Protein AF-A0A371XHX1-F1 (afdb_monomer_lite)

Structure (mmCIF, N/CA/C/O backbone):
data_AF-A0A371XHX1-F1
#
_entry.id   AF-A0A371XHX1-F1
#
loop_
_atom_site.group_PDB
_atom_site.id
_atom_site.type_symbol
_atom_site.label_atom_id
_atom_site.label_alt_id
_atom_site.label_comp_id
_atom_site.label_asym_id
_atom_site.label_entity_id
_atom_site.label_seq_id
_atom_site.pdbx_PDB_ins_code
_atom_site.Cartn_x
_atom_site.Cartn_y
_atom_site.Cartn_z
_atom_site.occupancy
_atom_site.B_iso_or_equiv
_atom_site.auth_seq_id
_atom_site.auth_comp_id
_atom_site.auth_asym_id
_atom_site.auth_atom_id
_atom_site.pdbx_PDB_model_num
ATOM 1 N N . MET A 1 1 ? 14.051 -2.067 -13.430 1.00 84.81 1 MET A N 1
ATOM 2 C CA . MET A 1 1 ? 15.061 -1.186 -14.045 1.00 84.81 1 MET A CA 1
ATOM 3 C C . MET A 1 1 ? 15.571 -1.884 -15.285 1.00 84.81 1 MET A C 1
ATOM 5 O O . MET A 1 1 ? 15.831 -3.079 -15.201 1.00 84.81 1 MET A O 1
ATOM 9 N N . ARG A 1 2 ? 15.654 -1.183 -16.411 1.00 89.50 2 ARG A N 1
ATOM 10 C CA . ARG A 1 2 ? 16.234 -1.702 -17.655 1.00 89.50 2 ARG A CA 1
ATOM 11 C C . ARG A 1 2 ? 16.748 -0.548 -18.505 1.00 89.50 2 ARG A C 1
ATOM 13 O O . ARG A 1 2 ? 16.318 0.587 -18.307 1.00 89.50 2 ARG A O 1
ATOM 20 N N . GLU A 1 3 ? 17.621 -0.863 -19.444 1.00 94.06 3 GLU A N 1
ATOM 21 C CA . GLU A 1 3 ? 18.022 0.064 -20.497 1.00 94.06 3 GLU A CA 1
ATOM 22 C C . GLU A 1 3 ? 16.937 0.134 -21.577 1.00 94.06 3 GLU A C 1
ATOM 24 O O . GLU A 1 3 ? 16.286 -0.865 -21.892 1.00 94.06 3 GLU A O 1
ATOM 29 N N . GLU A 1 4 ? 16.710 1.326 -22.117 1.00 94.56 4 GLU A N 1
ATOM 30 C CA . GLU A 1 4 ? 15.685 1.603 -23.113 1.00 94.56 4 GLU A CA 1
ATOM 31 C C . GLU A 1 4 ? 16.213 2.533 -24.207 1.00 94.56 4 GLU A C 1
ATOM 33 O O . GLU A 1 4 ? 17.066 3.396 -23.999 1.00 94.56 4 GLU A O 1
ATOM 38 N N . CYS A 1 5 ? 15.663 2.370 -25.406 1.00 95.06 5 CYS A N 1
ATOM 39 C CA . CYS A 1 5 ? 15.918 3.253 -26.527 1.00 95.06 5 CYS A CA 1
ATOM 40 C C . CYS A 1 5 ? 15.418 4.679 -26.216 1.00 95.06 5 CYS A C 1
ATOM 42 O O . CYS A 1 5 ? 14.214 4.839 -25.991 1.00 95.06 5 CYS A O 1
ATOM 44 N N . PRO A 1 6 ? 16.256 5.725 -26.339 1.00 93.44 6 PRO A N 1
ATOM 45 C CA . PRO A 1 6 ? 15.826 7.111 -26.120 1.00 93.44 6 PRO A CA 1
ATOM 46 C C . PRO A 1 6 ? 14.692 7.554 -27.064 1.00 93.44 6 PRO A C 1
ATOM 48 O O . PRO A 1 6 ? 13.874 8.407 -26.732 1.00 93.44 6 PRO A O 1
ATOM 51 N N . LYS A 1 7 ? 14.602 6.949 -28.259 1.00 94.81 7 LYS A N 1
ATOM 52 C CA . LYS A 1 7 ? 13.624 7.319 -29.293 1.00 94.81 7 LYS A CA 1
ATOM 53 C C . LYS A 1 7 ? 12.243 6.689 -29.096 1.00 94.81 7 LYS A C 1
ATOM 55 O O . LYS A 1 7 ? 11.238 7.339 -29.364 1.00 94.81 7 LYS A O 1
ATOM 60 N N . CYS A 1 8 ? 12.175 5.416 -28.705 1.00 94.06 8 CYS A N 1
ATOM 61 C CA . CYS A 1 8 ? 10.908 4.668 -28.641 1.00 94.06 8 CYS A CA 1
ATOM 62 C C . CYS A 1 8 ? 10.636 3.997 -27.289 1.00 94.06 8 CYS A C 1
ATOM 64 O O . CYS A 1 8 ? 9.601 3.348 -27.133 1.00 94.06 8 CYS A O 1
ATOM 66 N N . ARG A 1 9 ? 11.551 4.132 -26.319 1.00 91.50 9 ARG A N 1
ATOM 67 C CA . ARG A 1 9 ? 11.466 3.526 -24.980 1.00 91.50 9 ARG A CA 1
ATOM 68 C C . ARG A 1 9 ? 11.307 1.998 -25.008 1.00 91.50 9 ARG A C 1
ATOM 70 O O . ARG A 1 9 ? 10.690 1.403 -24.126 1.00 91.50 9 ARG A O 1
ATOM 77 N N . SER A 1 10 ? 11.776 1.349 -26.074 1.00 93.62 10 SER A N 1
ATOM 78 C CA . SER A 1 10 ? 11.848 -0.111 -26.153 1.00 93.62 10 SER A CA 1
ATOM 79 C C . SER A 1 10 ? 13.124 -0.596 -25.482 1.00 93.62 10 SER A C 1
ATOM 81 O O . SER A 1 10 ? 14.179 0.003 -25.677 1.00 93.62 10 SER A O 1
ATOM 83 N N . ALA A 1 11 ? 13.031 -1.690 -24.732 1.00 93.12 11 ALA A N 1
ATOM 84 C CA . ALA A 1 11 ? 14.186 -2.361 -24.137 1.00 93.12 11 ALA A CA 1
ATOM 85 C C . ALA A 1 11 ? 14.836 -3.388 -25.079 1.00 93.12 11 ALA A C 1
ATOM 87 O O . ALA A 1 11 ? 15.798 -4.050 -24.702 1.00 93.12 11 ALA A O 1
ATOM 88 N N . ASP A 1 12 ? 14.299 -3.542 -26.293 1.00 95.69 12 ASP A N 1
ATOM 89 C CA . ASP A 1 12 ? 14.835 -4.440 -27.313 1.00 95.69 12 ASP A CA 1
ATOM 90 C C . ASP A 1 12 ? 16.039 -3.783 -28.007 1.00 95.69 12 ASP A C 1
ATOM 92 O O . ASP A 1 12 ? 15.939 -3.189 -29.089 1.00 95.69 12 ASP A O 1
ATOM 96 N N . LEU A 1 13 ? 17.161 -3.790 -27.287 1.00 95.56 13 LEU A N 1
ATOM 97 C CA . LEU A 1 13 ? 18.448 -3.234 -27.685 1.00 95.56 13 LEU A CA 1
ATOM 98 C C . LEU A 1 13 ? 19.436 -4.370 -27.954 1.00 95.56 13 LEU A C 1
ATOM 100 O O . LEU A 1 13 ? 19.520 -5.336 -27.195 1.00 95.56 13 LEU A O 1
ATOM 104 N N . ARG A 1 14 ? 20.204 -4.237 -29.035 1.00 95.88 14 ARG A N 1
ATOM 105 C CA . ARG A 1 14 ? 21.294 -5.148 -29.379 1.00 95.88 14 ARG A CA 1
ATOM 106 C C . ARG A 1 14 ? 22.581 -4.368 -29.568 1.00 95.88 14 ARG A C 1
ATOM 108 O O . ARG A 1 14 ? 22.626 -3.453 -30.390 1.00 95.88 14 ARG A O 1
ATOM 115 N N . GLU A 1 15 ? 23.638 -4.797 -28.895 1.00 95.50 15 GLU A N 1
ATOM 116 C CA . GLU A 1 15 ? 24.969 -4.243 -29.104 1.00 95.50 15 GLU A CA 1
ATOM 117 C C . GLU A 1 15 ? 25.497 -4.638 -30.490 1.00 95.50 15 GLU A C 1
ATOM 119 O O . GLU A 1 15 ? 25.493 -5.813 -30.869 1.00 95.50 15 GLU A O 1
ATOM 124 N N . VAL A 1 16 ? 25.938 -3.649 -31.264 1.00 94.94 16 VAL A N 1
ATOM 125 C CA . VAL A 1 16 ? 26.483 -3.830 -32.613 1.00 94.94 16 VAL A CA 1
ATOM 126 C C . VAL A 1 16 ? 27.754 -3.005 -32.783 1.00 94.94 16 VAL A C 1
ATOM 128 O O . VAL A 1 16 ? 27.855 -1.875 -32.304 1.00 94.94 16 VAL A O 1
ATOM 131 N N . SER A 1 17 ? 28.747 -3.557 -33.483 1.00 94.94 17 SER A N 1
ATOM 1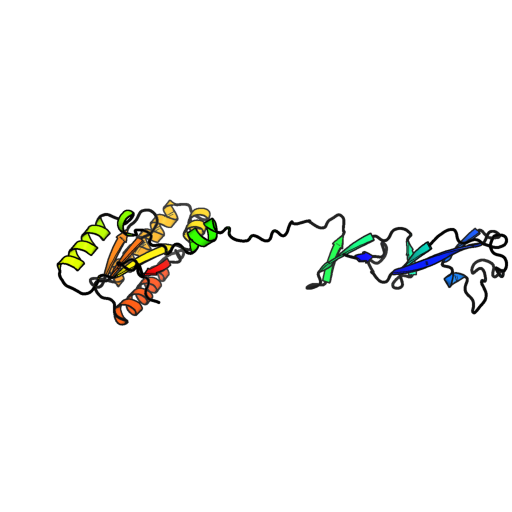32 C CA . SER A 1 17 ? 29.947 -2.804 -33.855 1.00 94.94 17 SER A CA 1
ATOM 133 C C . SER A 1 17 ? 29.614 -1.748 -34.904 1.00 94.94 17 SER A C 1
ATOM 135 O O . SER A 1 17 ? 28.889 -2.025 -35.861 1.00 94.94 17 SER A O 1
ATOM 137 N N . LEU A 1 18 ? 30.186 -0.556 -34.763 1.00 94.81 18 LEU A N 1
ATOM 138 C CA . LEU A 1 18 ? 30.207 0.433 -35.834 1.00 94.81 18 LEU A CA 1
ATOM 139 C C . LEU A 1 18 ? 31.321 0.096 -36.816 1.00 94.81 18 LEU A C 1
ATOM 141 O O . LEU A 1 18 ? 32.411 -0.306 -36.414 1.00 94.81 18 LEU A O 1
ATOM 145 N N . VAL A 1 19 ? 31.055 0.296 -38.100 1.00 96.12 19 VAL A N 1
ATOM 146 C CA . VAL A 1 19 ? 32.058 0.237 -39.160 1.00 96.12 19 VAL A CA 1
ATOM 147 C C . VAL A 1 19 ? 32.188 1.625 -39.752 1.00 96.12 19 VAL A C 1
ATOM 149 O O . VAL A 1 19 ? 31.201 2.223 -40.185 1.00 96.12 19 VAL A O 1
ATOM 152 N N . HIS A 1 20 ? 33.418 2.124 -39.785 1.00 97.00 20 HIS A N 1
ATOM 153 C CA . HIS A 1 20 ? 33.745 3.373 -40.443 1.00 97.00 20 HIS A CA 1
ATOM 154 C C . HIS A 1 20 ? 34.574 3.109 -41.698 1.00 97.00 20 HIS A C 1
ATOM 156 O O . HIS A 1 20 ? 35.677 2.574 -41.651 1.00 97.00 20 HIS A O 1
ATOM 162 N N . HIS A 1 21 ? 34.013 3.464 -42.851 1.00 97.56 21 HIS A N 1
ATOM 163 C CA . HIS A 1 21 ? 34.659 3.320 -44.150 1.00 97.56 21 HIS A CA 1
ATOM 164 C C . HIS A 1 21 ? 35.391 4.609 -44.525 1.00 97.56 21 HIS A C 1
ATOM 166 O O . HIS A 1 21 ? 34.754 5.618 -44.849 1.00 97.56 21 HIS A O 1
ATOM 172 N N . TYR A 1 22 ? 36.723 4.552 -44.571 1.00 96.94 22 TYR A N 1
ATOM 173 C CA . TYR A 1 22 ? 37.573 5.733 -44.737 1.00 96.94 22 TYR A CA 1
ATOM 174 C C . TYR A 1 22 ? 37.317 6.496 -46.036 1.00 96.94 22 TYR A C 1
ATOM 176 O O . TYR A 1 22 ? 37.311 7.724 -46.049 1.00 96.94 22 TYR A O 1
ATOM 184 N N . ARG A 1 23 ? 37.067 5.788 -47.146 1.00 95.12 23 ARG A N 1
ATOM 185 C CA . ARG A 1 23 ? 36.984 6.415 -48.476 1.00 95.12 23 ARG A CA 1
ATOM 186 C C . ARG A 1 23 ? 35.777 7.337 -48.646 1.00 95.12 23 ARG A C 1
ATOM 188 O O . ARG A 1 23 ? 35.864 8.306 -49.391 1.00 95.12 23 ARG A O 1
ATOM 195 N N . CYS A 1 24 ? 34.639 7.020 -48.029 1.00 96.56 24 CYS A N 1
ATOM 196 C CA . CYS A 1 24 ? 33.413 7.816 -48.176 1.00 96.56 24 CYS A CA 1
ATOM 197 C C . CYS A 1 24 ? 32.845 8.328 -46.849 1.00 96.56 24 CYS A C 1
ATOM 199 O O . CYS A 1 24 ? 31.717 8.837 -46.842 1.00 96.56 24 CYS A O 1
ATOM 201 N N . ALA A 1 25 ? 33.590 8.151 -45.753 1.00 95.62 25 ALA A N 1
ATOM 202 C CA . ALA A 1 25 ? 33.200 8.508 -44.393 1.00 95.62 25 ALA A CA 1
ATOM 203 C C . ALA A 1 25 ? 31.808 7.971 -44.006 1.00 95.62 25 ALA A C 1
ATOM 205 O O . ALA A 1 25 ? 31.003 8.678 -43.406 1.00 95.62 25 ALA A O 1
ATOM 206 N N . ALA A 1 26 ? 31.472 6.746 -44.432 1.00 96.12 26 ALA A N 1
ATOM 207 C CA . ALA A 1 26 ? 30.262 6.088 -43.938 1.00 96.12 26 ALA A CA 1
ATOM 208 C C . ALA A 1 26 ? 30.559 5.537 -42.543 1.00 96.12 26 ALA A C 1
ATOM 210 O O . ALA A 1 26 ? 31.559 4.840 -42.395 1.00 96.12 26 ALA A O 1
ATOM 211 N N . LEU A 1 27 ? 29.712 5.846 -41.563 1.00 94.62 27 LEU A N 1
ATOM 212 C CA . LEU A 1 27 ? 29.798 5.364 -40.186 1.00 94.62 27 LEU A CA 1
ATOM 213 C C . LEU A 1 27 ? 28.424 4.818 -39.803 1.00 94.62 27 LEU A C 1
ATOM 215 O O . LEU A 1 27 ? 27.517 5.586 -39.510 1.00 94.62 27 LEU A O 1
ATOM 219 N N . GLU A 1 28 ? 28.267 3.502 -39.860 1.00 93.69 28 GLU A N 1
ATOM 220 C CA . GLU A 1 28 ? 26.988 2.817 -39.632 1.00 93.69 28 GLU A CA 1
ATOM 221 C C . GLU A 1 28 ? 27.236 1.496 -38.880 1.00 93.69 28 GLU A C 1
ATOM 223 O O . GLU A 1 28 ? 28.382 1.030 -38.826 1.00 93.69 28 GLU A O 1
ATOM 228 N N . PRO A 1 29 ? 26.201 0.856 -38.307 1.00 93.75 29 PRO A N 1
ATOM 229 C CA . PRO A 1 29 ? 26.312 -0.502 -37.780 1.00 93.75 29 PRO A CA 1
ATOM 230 C C . PRO A 1 29 ? 26.865 -1.484 -38.816 1.00 93.75 29 PRO A C 1
ATOM 232 O O . PRO A 1 29 ? 26.508 -1.419 -39.991 1.00 93.75 29 PRO A O 1
ATOM 235 N N . GLU A 1 30 ? 27.689 -2.437 -38.381 1.00 93.62 30 GLU A N 1
ATOM 236 C CA . GLU A 1 30 ? 28.285 -3.466 -39.244 1.00 93.62 30 GLU A CA 1
ATOM 237 C C . GLU A 1 30 ? 27.241 -4.229 -40.069 1.00 93.62 30 GLU A C 1
ATOM 239 O O . GLU A 1 30 ? 27.500 -4.570 -41.223 1.00 93.62 30 GLU A O 1
ATOM 244 N N . ASP A 1 31 ? 26.050 -4.449 -39.512 1.00 91.69 31 ASP A N 1
ATOM 245 C CA . ASP A 1 31 ? 24.938 -5.111 -40.199 1.00 91.69 31 ASP A CA 1
ATOM 246 C C . ASP A 1 31 ? 24.554 -4.399 -41.503 1.00 91.69 31 ASP A C 1
ATOM 248 O O . ASP A 1 31 ? 24.266 -5.057 -42.499 1.00 91.69 31 ASP A O 1
ATOM 252 N N . SER A 1 32 ? 24.639 -3.065 -41.540 1.00 92.94 32 SER A N 1
ATOM 253 C CA . SER A 1 32 ? 24.382 -2.261 -42.741 1.00 92.94 32 SER A CA 1
ATOM 254 C C . SER A 1 32 ? 25.440 -2.464 -43.830 1.00 92.94 32 SER A C 1
ATOM 256 O O . SER A 1 32 ? 25.187 -2.175 -44.999 1.00 92.94 32 SER A O 1
ATOM 258 N N . PHE A 1 33 ? 26.628 -2.951 -43.465 1.00 94.44 33 PHE A N 1
ATOM 259 C CA . PHE A 1 33 ? 27.696 -3.294 -44.402 1.00 94.44 33 PHE A CA 1
ATOM 260 C C . PHE A 1 33 ? 27.676 -4.773 -44.800 1.00 94.44 33 PHE A C 1
ATOM 262 O O . PHE A 1 33 ? 28.296 -5.154 -45.792 1.00 94.44 33 PHE A O 1
ATOM 269 N N . ARG A 1 34 ? 27.023 -5.641 -44.025 1.00 93.75 34 ARG A N 1
ATOM 270 C CA . ARG A 1 34 ? 27.148 -7.091 -44.177 1.00 93.75 34 ARG A CA 1
ATOM 271 C C . ARG A 1 34 ? 26.265 -7.600 -45.319 1.00 93.75 34 ARG A C 1
ATOM 273 O O . ARG A 1 34 ? 25.042 -7.578 -45.248 1.00 93.75 34 ARG A O 1
ATOM 280 N N . GLN A 1 35 ? 26.900 -8.121 -46.366 1.00 93.25 35 GLN A N 1
ATOM 281 C CA . GLN A 1 35 ? 26.249 -8.799 -47.490 1.00 93.25 35 GLN A CA 1
ATOM 282 C C . GLN A 1 35 ? 26.808 -10.222 -47.602 1.00 93.25 35 GLN A C 1
ATOM 284 O O . GLN A 1 35 ? 27.877 -10.459 -48.171 1.00 93.25 35 GLN A O 1
ATOM 289 N N . GLY A 1 36 ? 26.102 -11.184 -47.001 1.00 89.31 36 GLY A N 1
ATOM 290 C CA . GLY A 1 36 ? 26.587 -12.559 -46.863 1.00 89.31 36 GLY A CA 1
ATOM 291 C C . GLY A 1 36 ? 27.872 -12.621 -46.029 1.00 89.31 36 GLY A C 1
ATOM 292 O O . GLY A 1 36 ? 27.893 -12.190 -44.876 1.00 89.31 36 GLY A O 1
ATOM 293 N N . GLY A 1 37 ? 28.946 -13.156 -46.614 1.00 87.88 37 GLY A N 1
ATOM 294 C CA . GLY A 1 37 ? 30.273 -13.223 -45.985 1.00 87.88 37 GLY A CA 1
ATOM 295 C C . GLY A 1 37 ? 31.162 -11.995 -46.215 1.00 87.88 37 GLY A C 1
ATOM 296 O O . GLY A 1 37 ? 32.290 -11.978 -45.729 1.00 87.88 37 GLY A O 1
ATOM 297 N N . ALA A 1 38 ? 30.698 -10.991 -46.967 1.00 92.75 38 ALA A N 1
ATOM 298 C CA . ALA A 1 38 ? 31.478 -9.808 -47.319 1.00 92.75 38 ALA A CA 1
ATOM 299 C C . ALA A 1 38 ? 30.962 -8.546 -46.615 1.00 92.75 38 ALA A C 1
ATOM 301 O O . ALA A 1 38 ? 29.776 -8.428 -46.306 1.00 92.75 38 ALA A O 1
ATOM 302 N N . LEU A 1 39 ? 31.858 -7.577 -46.419 1.00 95.19 39 LEU A N 1
ATOM 303 C CA . LEU A 1 39 ? 31.503 -6.214 -46.036 1.00 95.19 39 LEU A CA 1
ATOM 304 C C . LEU A 1 39 ? 31.498 -5.329 -47.289 1.00 95.19 39 LEU A C 1
ATOM 306 O O . LEU A 1 39 ? 32.481 -5.274 -48.031 1.00 95.19 39 LEU A O 1
ATOM 310 N N . VAL A 1 40 ? 30.384 -4.648 -47.536 1.00 96.94 40 VAL A N 1
ATOM 311 C CA . VAL A 1 40 ? 30.142 -3.770 -48.682 1.00 96.94 40 VAL A CA 1
ATOM 312 C C . VAL A 1 40 ? 29.546 -2.467 -48.169 1.00 96.94 40 VAL A C 1
ATOM 314 O O . VAL A 1 40 ? 28.547 -2.471 -47.461 1.00 96.94 40 VAL A O 1
ATOM 317 N N . CYS A 1 41 ? 30.152 -1.335 -48.517 1.00 96.50 41 CYS A N 1
ATOM 318 C CA . CYS A 1 41 ? 29.678 -0.029 -48.075 1.00 96.50 41 CYS A CA 1
ATOM 319 C C . CYS A 1 41 ? 28.256 0.246 -48.595 1.00 96.50 41 CYS A C 1
ATOM 321 O O . CYS A 1 41 ? 28.084 0.304 -49.814 1.00 96.50 41 CYS A O 1
ATOM 323 N N . PRO A 1 42 ? 27.258 0.528 -47.737 1.00 94.94 42 PRO A N 1
ATOM 324 C CA . PRO A 1 42 ? 25.907 0.852 -48.201 1.00 94.94 42 PRO A CA 1
ATOM 325 C C . PRO A 1 42 ? 25.849 2.190 -48.959 1.00 94.94 42 PRO A C 1
ATOM 327 O O . PRO A 1 42 ? 24.959 2.399 -49.775 1.00 94.94 42 PRO A O 1
ATOM 330 N N . LYS A 1 43 ? 26.819 3.090 -48.731 1.00 95.38 43 LYS A N 1
ATOM 331 C CA . LYS A 1 43 ? 26.871 4.431 -49.340 1.00 95.38 43 LYS A CA 1
ATOM 332 C C . LYS A 1 43 ? 27.498 4.461 -50.738 1.00 95.38 43 LYS A C 1
ATOM 334 O O . LYS A 1 43 ? 27.121 5.296 -51.550 1.00 95.38 43 LYS A O 1
ATOM 339 N N . CYS A 1 44 ? 28.488 3.613 -51.015 1.00 96.44 44 CYS A N 1
ATOM 340 C CA . CYS A 1 44 ? 29.224 3.642 -52.290 1.00 96.44 44 CYS A CA 1
ATOM 341 C C . CYS A 1 44 ? 29.433 2.269 -52.937 1.00 96.44 44 CYS A C 1
ATOM 343 O O . CYS A 1 44 ? 30.156 2.167 -53.926 1.00 96.44 44 CYS A O 1
ATOM 345 N N . SER A 1 45 ? 28.858 1.216 -52.353 1.00 95.62 45 SER A N 1
ATOM 346 C CA . SER A 1 45 ? 28.920 -0.171 -52.833 1.00 95.62 45 SER A CA 1
ATOM 347 C C . SER A 1 45 ? 30.336 -0.754 -52.956 1.00 95.62 45 SER A C 1
ATOM 349 O O . SER A 1 45 ? 30.531 -1.802 -53.565 1.00 95.62 45 SER A O 1
ATOM 351 N N . HIS A 1 46 ? 31.343 -0.103 -52.367 1.00 95.06 46 HIS A N 1
ATOM 352 C CA . HIS A 1 46 ? 32.717 -0.597 -52.365 1.00 95.06 46 HIS A CA 1
ATOM 353 C C . HIS A 1 46 ? 32.869 -1.778 -51.402 1.00 95.06 46 HIS A C 1
ATOM 355 O O . HIS A 1 46 ? 32.343 -1.738 -50.293 1.00 95.06 46 HIS A O 1
ATOM 361 N N . HIS A 1 47 ? 33.634 -2.799 -51.790 1.00 96.06 47 HIS A N 1
ATOM 362 C CA . HIS A 1 47 ? 33.963 -3.918 -50.905 1.00 96.06 47 HIS A CA 1
ATOM 363 C C . HIS A 1 47 ? 35.042 -3.516 -49.894 1.00 96.06 47 HIS A C 1
ATOM 365 O O . HIS A 1 47 ? 36.099 -3.012 -50.273 1.00 96.06 47 HIS A O 1
ATOM 371 N N . LEU A 1 48 ? 34.796 -3.779 -48.616 1.00 95.19 48 LEU A N 1
ATOM 372 C CA . LEU A 1 48 ? 35.725 -3.556 -47.515 1.00 95.19 48 LEU A CA 1
ATOM 373 C C . LEU A 1 48 ? 36.458 -4.875 -47.254 1.00 95.19 48 LEU A C 1
ATOM 375 O O . LEU A 1 48 ? 35.852 -5.829 -46.767 1.00 95.19 48 LEU A O 1
ATOM 379 N N . ARG A 1 49 ? 37.743 -4.961 -47.619 1.00 94.62 49 ARG A N 1
ATOM 380 C CA . ARG A 1 49 ? 38.524 -6.208 -47.488 1.00 94.62 49 ARG A CA 1
ATOM 381 C C . ARG A 1 49 ? 39.636 -6.102 -46.455 1.00 94.62 49 ARG A C 1
ATOM 383 O O . ARG A 1 49 ? 39.975 -7.101 -45.832 1.00 94.62 49 ARG A O 1
ATOM 390 N N . ASN A 1 50 ? 40.194 -4.909 -46.274 1.00 94.88 50 ASN A N 1
ATOM 391 C CA . ASN A 1 50 ? 41.382 -4.695 -45.460 1.00 94.88 50 ASN A CA 1
ATOM 392 C C . ASN A 1 50 ? 41.045 -3.832 -44.238 1.00 94.88 50 ASN A C 1
ATOM 394 O O . ASN A 1 50 ? 40.900 -2.613 -44.352 1.00 94.88 50 ASN A O 1
ATOM 398 N N . TYR A 1 51 ? 40.950 -4.456 -43.064 1.00 94.44 51 TYR A N 1
ATOM 399 C CA . TYR A 1 51 ? 40.846 -3.734 -41.793 1.00 94.44 51 TYR A CA 1
ATOM 400 C C . TYR A 1 51 ? 42.078 -2.835 -41.582 1.00 94.44 51 TYR A C 1
ATOM 402 O O . TYR A 1 51 ? 43.202 -3.246 -41.865 1.00 94.44 51 TYR A O 1
ATOM 410 N N . GLY A 1 52 ? 41.872 -1.598 -41.127 1.00 94.38 52 GLY A N 1
ATOM 411 C CA . GLY A 1 52 ? 42.914 -0.584 -40.927 1.00 94.38 52 GLY A CA 1
ATOM 412 C C . GLY A 1 52 ? 43.356 0.160 -42.195 1.00 94.38 52 GLY A C 1
ATOM 413 O O . GLY A 1 52 ? 44.080 1.146 -42.090 1.00 94.38 52 GLY A O 1
ATOM 414 N N . LYS A 1 53 ? 42.911 -0.262 -43.390 1.00 94.31 53 LYS A N 1
ATOM 415 C CA . LYS A 1 53 ? 43.180 0.440 -44.662 1.00 94.31 53 LYS A CA 1
ATOM 416 C C . LYS A 1 53 ? 41.916 0.870 -45.396 1.00 94.31 53 LYS A C 1
ATOM 418 O O . LYS A 1 53 ? 41.874 1.976 -45.923 1.00 94.31 53 LYS A O 1
ATOM 423 N N . ASP A 1 54 ? 40.918 -0.005 -45.462 1.00 94.12 54 ASP A N 1
ATOM 424 C CA . ASP A 1 54 ? 39.634 0.296 -46.094 1.00 94.12 54 ASP A CA 1
ATOM 425 C C . ASP A 1 54 ? 38.641 0.813 -45.040 1.00 94.12 54 ASP A C 1
ATOM 427 O O . ASP A 1 54 ? 37.871 1.736 -45.307 1.00 94.12 54 ASP A O 1
ATOM 431 N N . TYR A 1 55 ? 38.674 0.234 -43.837 1.00 96.44 55 TYR A N 1
ATOM 432 C CA . TYR A 1 55 ? 37.758 0.548 -42.743 1.00 96.44 55 TYR A CA 1
ATOM 433 C C . TYR A 1 55 ? 38.365 0.269 -41.366 1.00 96.44 55 TYR A C 1
ATOM 435 O O . TYR A 1 55 ? 39.306 -0.519 -41.251 1.00 96.44 55 TYR A O 1
ATOM 443 N N . ASP A 1 56 ? 37.763 0.833 -40.324 1.00 96.75 56 ASP A N 1
ATOM 444 C CA . ASP A 1 56 ? 37.959 0.448 -38.925 1.00 96.75 56 ASP A CA 1
ATOM 445 C C . ASP A 1 56 ? 36.629 0.222 -38.193 1.00 96.75 56 ASP A C 1
ATOM 447 O O . ASP A 1 56 ? 35.538 0.327 -38.764 1.00 96.75 56 ASP A O 1
ATOM 451 N N . LYS A 1 57 ? 36.743 -0.174 -36.921 1.00 94.75 57 LYS A N 1
ATOM 452 C CA . LYS A 1 57 ? 35.628 -0.332 -35.989 1.00 94.75 57 LYS A CA 1
ATOM 453 C C . LYS A 1 57 ? 35.855 0.576 -34.779 1.00 94.75 57 LYS A C 1
ATOM 455 O O . LYS A 1 57 ? 36.505 0.147 -33.827 1.00 94.75 57 LYS A O 1
ATOM 460 N N . PRO A 1 58 ? 35.377 1.831 -34.818 1.00 93.00 58 PRO A N 1
ATOM 461 C CA . PRO A 1 58 ? 35.689 2.825 -33.789 1.00 93.00 58 PRO A CA 1
ATOM 462 C C . PRO A 1 58 ? 35.045 2.527 -32.428 1.0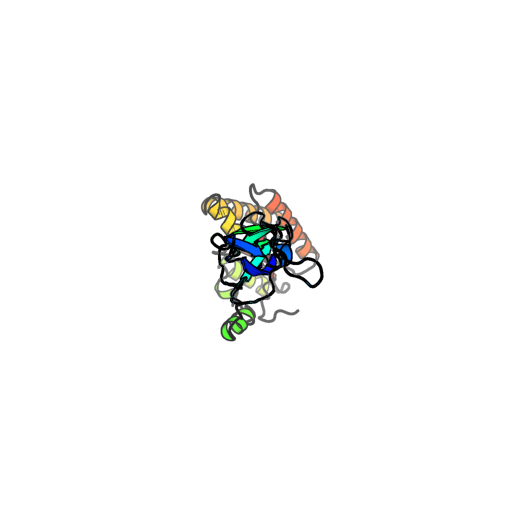0 93.00 58 PRO A C 1
ATOM 464 O O . PRO A 1 58 ? 35.459 3.093 -31.422 1.00 93.00 58 PRO A O 1
ATOM 467 N N . GLY A 1 59 ? 34.042 1.650 -32.378 1.00 93.12 59 GLY A N 1
ATOM 468 C CA . GLY A 1 59 ? 33.390 1.257 -31.137 1.00 93.12 59 GLY A CA 1
ATOM 469 C C . GLY A 1 59 ? 32.140 0.423 -31.374 1.00 93.12 59 GLY A C 1
ATOM 470 O O . GLY A 1 59 ? 31.893 -0.071 -32.479 1.00 93.12 59 GLY A O 1
ATOM 471 N N . GLN A 1 60 ? 31.349 0.281 -30.319 1.00 94.81 60 GLN A N 1
ATOM 472 C CA . GLN A 1 60 ? 30.054 -0.387 -30.332 1.00 94.81 60 GLN A CA 1
ATOM 473 C C . GLN A 1 60 ? 28.955 0.604 -29.946 1.00 94.81 60 GLN A C 1
ATOM 475 O O . GLN A 1 60 ? 29.204 1.579 -29.239 1.00 94.81 60 GLN A O 1
ATOM 480 N N . VAL A 1 61 ? 27.746 0.355 -30.436 1.00 94.81 61 VAL A N 1
ATOM 481 C CA . VAL A 1 61 ? 26.529 1.103 -30.099 1.00 94.81 61 VAL A CA 1
ATOM 482 C C . VAL A 1 61 ? 25.385 0.134 -29.845 1.00 94.81 61 VAL A C 1
ATOM 484 O O . VAL A 1 61 ? 25.426 -1.018 -30.274 1.00 94.81 61 VAL A O 1
ATOM 487 N N . GLN A 1 62 ? 24.333 0.615 -29.195 1.00 96.12 62 GLN A N 1
ATOM 488 C CA . GLN A 1 62 ? 23.085 -0.115 -29.026 1.00 96.12 62 GLN A CA 1
ATOM 489 C C . GLN A 1 62 ? 22.140 0.194 -30.192 1.00 96.12 62 GLN A C 1
ATOM 491 O O . GLN A 1 62 ? 21.760 1.344 -30.418 1.00 96.12 62 GLN A O 1
ATOM 496 N N . LEU A 1 63 ? 21.753 -0.839 -30.939 1.00 95.38 63 LEU A N 1
ATOM 497 C CA . LEU A 1 63 ? 20.754 -0.783 -32.003 1.00 95.38 63 LEU A CA 1
ATOM 498 C C . LEU A 1 63 ? 19.399 -1.229 -31.458 1.00 95.38 63 LEU A C 1
ATOM 500 O O . LEU A 1 63 ? 19.240 -2.376 -31.035 1.00 95.38 63 LEU A O 1
ATOM 504 N N . CYS A 1 64 ? 18.402 -0.349 -31.524 1.00 96.44 64 CYS A N 1
ATOM 505 C CA . CYS A 1 64 ? 17.038 -0.715 -31.165 1.00 96.44 64 CYS A CA 1
ATOM 506 C C . CYS A 1 64 ? 16.397 -1.568 -32.261 1.00 96.44 64 CYS A C 1
ATOM 508 O O . CYS A 1 64 ? 16.201 -1.097 -33.378 1.00 96.44 64 CYS A O 1
ATOM 510 N N . GLN A 1 65 ? 15.986 -2.788 -31.930 1.00 95.69 65 GLN A N 1
ATOM 511 C CA . GLN A 1 65 ? 15.317 -3.693 -32.871 1.00 95.69 65 GLN A CA 1
ATOM 512 C C . GLN A 1 65 ? 13.858 -3.289 -33.152 1.00 95.69 65 GLN A C 1
ATOM 514 O O . GLN A 1 65 ? 13.256 -3.759 -34.111 1.00 95.69 65 GLN A O 1
ATOM 519 N N . THR A 1 66 ? 13.282 -2.384 -32.351 1.00 96.56 66 THR A N 1
ATOM 520 C CA . THR A 1 66 ? 11.905 -1.897 -32.543 1.00 96.56 66 THR A CA 1
ATOM 521 C C . THR A 1 66 ? 11.811 -0.712 -33.506 1.00 96.56 66 THR A C 1
ATOM 523 O O . THR A 1 66 ? 10.855 -0.622 -34.270 1.00 96.56 66 THR A O 1
ATOM 526 N N . CYS A 1 67 ? 12.757 0.232 -33.461 1.00 95.44 67 CYS A N 1
ATOM 527 C CA . CYS A 1 67 ? 12.695 1.462 -34.269 1.00 95.44 67 CYS A CA 1
ATOM 528 C C . CYS A 1 67 ? 13.951 1.731 -35.113 1.00 95.44 67 CYS A C 1
ATOM 530 O O . CYS A 1 67 ? 14.032 2.776 -35.764 1.00 95.44 67 CYS A O 1
ATOM 532 N N . SER A 1 68 ? 14.925 0.819 -35.076 1.00 93.12 68 SER A N 1
ATOM 533 C CA . SER A 1 68 ? 16.181 0.853 -35.835 1.00 93.12 68 SER A CA 1
ATOM 534 C C . SER A 1 68 ? 17.080 2.064 -35.572 1.00 93.12 68 SER A C 1
ATOM 536 O O . SER A 1 68 ? 18.009 2.309 -36.336 1.00 93.12 68 SER A O 1
ATOM 538 N N . SER A 1 69 ? 16.843 2.836 -34.506 1.00 93.62 69 SER A N 1
ATOM 539 C CA . SER A 1 69 ? 17.772 3.895 -34.099 1.00 93.62 69 SER A CA 1
ATOM 540 C C . SER A 1 69 ? 18.960 3.324 -33.336 1.00 93.62 69 SER A C 1
ATOM 542 O O . SER A 1 69 ? 18.797 2.413 -32.519 1.00 93.62 69 SER A O 1
ATOM 544 N N . THR A 1 70 ? 20.124 3.924 -33.544 1.00 93.31 70 THR A N 1
ATOM 545 C CA . THR A 1 70 ? 21.348 3.655 -32.793 1.00 93.31 70 THR A CA 1
ATOM 546 C C . THR A 1 70 ? 21.525 4.671 -31.667 1.00 93.31 70 THR A C 1
ATOM 548 O O . THR A 1 70 ? 21.171 5.841 -31.810 1.00 93.31 70 THR A O 1
ATOM 551 N N . THR A 1 71 ? 22.063 4.228 -30.533 1.00 93.75 71 THR A N 1
ATOM 552 C CA . THR A 1 71 ? 22.489 5.098 -29.429 1.00 93.75 71 THR A CA 1
ATOM 553 C C . THR A 1 71 ? 23.760 4.545 -28.790 1.00 93.75 71 THR A C 1
ATOM 555 O O . THR A 1 71 ? 23.913 3.331 -28.669 1.00 93.75 71 THR A O 1
ATOM 558 N N . SER A 1 72 ? 24.684 5.414 -28.387 1.00 92.75 72 SER A N 1
ATOM 559 C CA . SER A 1 72 ? 25.823 5.042 -27.534 1.00 92.75 72 SER A CA 1
ATOM 560 C C . SER A 1 72 ? 25.460 5.047 -26.048 1.00 92.75 72 SER A C 1
ATOM 562 O O . SER A 1 72 ? 26.143 4.413 -25.253 1.00 92.75 72 SER A O 1
ATOM 564 N N . GLU A 1 73 ? 24.379 5.739 -25.683 1.00 93.12 73 GLU A N 1
ATOM 565 C CA . GLU A 1 73 ? 23.929 5.938 -24.306 1.00 93.12 73 GLU A CA 1
ATOM 566 C C . GLU A 1 73 ? 22.434 5.590 -24.229 1.00 93.12 73 GLU A C 1
ATOM 568 O O . GLU A 1 73 ? 21.573 6.413 -24.560 1.00 93.12 73 GLU A O 1
ATOM 573 N N . PRO A 1 74 ? 22.085 4.333 -23.911 1.00 94.00 74 PRO A N 1
ATOM 574 C CA . PRO A 1 74 ? 20.712 3.966 -23.587 1.00 94.00 74 PRO A CA 1
ATOM 575 C C . PRO A 1 74 ? 20.218 4.724 -22.360 1.00 94.00 74 PRO A C 1
ATOM 577 O O . PRO A 1 74 ? 20.973 4.978 -21.422 1.00 94.00 74 PRO A O 1
ATOM 580 N N . GLU A 1 75 ? 18.926 5.029 -22.327 1.00 93.75 75 GLU A N 1
ATOM 581 C CA . GLU A 1 75 ? 18.314 5.594 -21.129 1.00 93.75 75 GLU A CA 1
ATOM 582 C C . GLU A 1 75 ? 17.963 4.490 -20.132 1.00 93.75 75 GLU A C 1
ATOM 584 O O . GLU A 1 75 ? 17.630 3.369 -20.512 1.00 93.75 75 GLU A O 1
ATOM 589 N N . VAL A 1 76 ? 17.962 4.815 -18.840 1.00 92.00 76 VAL A N 1
ATOM 590 C CA . VAL A 1 76 ? 17.451 3.908 -17.808 1.00 92.00 76 VAL A CA 1
ATOM 591 C C . VAL A 1 76 ? 15.970 4.188 -17.568 1.00 92.00 76 VAL A C 1
ATOM 593 O O . VAL A 1 76 ? 15.590 5.267 -17.108 1.00 92.00 76 VAL A O 1
ATOM 596 N N . GLY A 1 77 ? 15.139 3.178 -17.819 1.00 91.81 77 GLY A N 1
ATOM 597 C CA . GLY A 1 77 ? 13.697 3.211 -17.599 1.00 91.81 77 GLY A CA 1
ATOM 598 C C . GLY A 1 77 ? 13.223 2.243 -16.514 1.00 91.81 77 GLY A C 1
ATOM 599 O O . GLY A 1 77 ? 13.826 1.197 -16.223 1.00 91.81 77 GLY A O 1
ATOM 600 N N . PHE A 1 78 ? 12.090 2.587 -15.908 1.00 91.00 78 PHE A N 1
ATOM 601 C CA . PHE A 1 78 ? 11.344 1.724 -15.001 1.00 91.00 78 PHE A CA 1
ATOM 602 C C . PHE A 1 78 ? 9.965 1.437 -15.580 1.00 91.00 78 PHE A C 1
ATOM 604 O O . PHE A 1 78 ? 9.298 2.320 -16.114 1.00 91.00 78 PHE A O 1
ATOM 611 N N . MET A 1 79 ? 9.527 0.188 -15.437 1.00 89.00 79 MET A N 1
ATOM 612 C CA . MET A 1 79 ? 8.193 -0.249 -15.818 1.00 89.00 79 MET A CA 1
ATOM 613 C C . MET A 1 79 ? 7.567 -1.002 -14.655 1.00 89.00 79 MET A C 1
ATOM 615 O O . MET A 1 79 ? 8.189 -1.907 -14.095 1.00 89.00 79 MET A O 1
ATOM 619 N N . CYS A 1 80 ? 6.340 -0.629 -14.310 1.00 87.44 80 CYS A N 1
ATOM 620 C CA . CYS A 1 80 ? 5.532 -1.354 -13.348 1.00 87.44 80 CYS A CA 1
ATOM 621 C C . CYS A 1 80 ? 5.152 -2.717 -13.934 1.00 87.44 80 CYS A C 1
ATOM 623 O O . CYS A 1 80 ? 4.580 -2.784 -15.021 1.00 87.44 80 CYS A O 1
ATOM 625 N N . LEU A 1 81 ? 5.463 -3.798 -13.219 1.00 85.12 81 LEU A N 1
ATOM 626 C CA . LEU A 1 81 ? 5.121 -5.157 -13.653 1.00 85.12 81 LEU A CA 1
ATOM 627 C C . LEU A 1 81 ? 3.627 -5.475 -13.502 1.00 85.12 81 LEU A C 1
ATOM 629 O O . LEU A 1 81 ? 3.154 -6.418 -14.121 1.00 85.12 81 LEU A O 1
ATOM 633 N N . ASP A 1 82 ? 2.904 -4.686 -12.705 1.00 91.06 82 ASP A N 1
ATOM 634 C CA . ASP A 1 82 ? 1.472 -4.862 -12.460 1.00 91.06 82 ASP A CA 1
ATOM 635 C C . ASP A 1 82 ? 0.623 -4.136 -13.519 1.00 91.06 82 ASP A C 1
ATOM 637 O O . ASP A 1 82 ? -0.203 -4.738 -14.198 1.00 91.06 82 ASP A O 1
ATOM 641 N N . CYS A 1 83 ? 0.883 -2.842 -13.746 1.00 90.00 83 CYS A N 1
ATOM 642 C CA . CYS A 1 83 ? 0.065 -2.017 -14.646 1.00 90.00 83 CYS A CA 1
ATOM 643 C C . CYS A 1 83 ? 0.746 -1.610 -15.963 1.00 90.00 83 CYS A C 1
ATOM 645 O O . CYS A 1 83 ? 0.126 -0.951 -16.795 1.00 90.00 83 CYS A O 1
ATOM 647 N N . GLY A 1 84 ? 2.032 -1.924 -16.154 1.00 87.06 84 GLY A N 1
ATOM 648 C CA . GLY A 1 84 ? 2.797 -1.519 -17.341 1.00 87.06 84 GLY A CA 1
ATOM 649 C C . GLY A 1 84 ? 3.164 -0.029 -17.407 1.00 87.06 84 GLY A C 1
ATOM 650 O O . GLY A 1 84 ? 3.802 0.396 -18.373 1.00 87.06 84 GLY A O 1
ATOM 651 N N . GLY A 1 85 ? 2.795 0.769 -16.396 1.00 88.12 85 GLY A N 1
ATOM 652 C CA . GLY A 1 85 ? 3.146 2.188 -16.300 1.00 88.12 85 GLY A CA 1
ATOM 653 C C . GLY A 1 85 ? 4.659 2.416 -16.330 1.00 88.12 85 GLY A C 1
ATOM 654 O O . GLY A 1 85 ? 5.420 1.593 -15.817 1.00 88.12 85 GLY A O 1
ATOM 655 N N . ARG A 1 86 ? 5.098 3.519 -16.947 1.00 87.31 86 ARG A N 1
ATOM 656 C CA . ARG A 1 86 ? 6.518 3.820 -17.190 1.00 87.31 86 ARG A CA 1
ATOM 657 C C . ARG A 1 86 ? 6.967 5.077 -16.457 1.00 87.31 86 ARG A C 1
ATOM 659 O O . ARG A 1 86 ? 6.222 6.053 -16.411 1.00 87.31 86 ARG A O 1
ATOM 666 N N . THR A 1 87 ? 8.202 5.053 -15.967 1.00 88.00 87 THR A N 1
ATOM 667 C CA . THR A 1 87 ? 8.828 6.179 -15.267 1.00 88.00 87 THR A CA 1
ATOM 668 C C . THR A 1 87 ? 10.297 6.294 -15.660 1.00 88.00 87 THR A C 1
ATOM 670 O O . THR A 1 87 ? 11.010 5.289 -15.713 1.00 88.00 87 THR A O 1
ATOM 673 N N . ASP A 1 88 ? 10.752 7.523 -15.901 1.00 86.75 88 ASP A N 1
ATOM 674 C CA . ASP A 1 88 ? 12.161 7.829 -16.157 1.00 86.75 88 ASP A CA 1
ATOM 675 C C . ASP A 1 88 ? 13.023 7.533 -14.923 1.00 86.75 88 ASP A C 1
ATOM 677 O O . ASP A 1 88 ? 12.614 7.810 -13.790 1.00 86.75 88 ASP A O 1
ATOM 681 N N . GLY A 1 89 ? 14.242 7.030 -15.129 1.00 83.19 89 GLY A N 1
ATOM 682 C CA . GLY A 1 89 ? 15.159 6.724 -14.030 1.00 83.19 89 GLY A CA 1
ATOM 683 C C . GLY A 1 89 ? 15.548 7.929 -13.170 1.00 83.19 89 GLY A C 1
ATOM 684 O O . GLY A 1 89 ? 15.792 7.764 -11.979 1.00 83.19 89 GLY A O 1
ATOM 685 N N . GLU A 1 90 ? 15.533 9.140 -13.725 1.00 81.69 90 GLU A N 1
ATOM 686 C CA . GLU A 1 90 ? 15.787 10.383 -12.980 1.00 81.69 90 GLU A CA 1
ATOM 687 C C . GLU A 1 90 ? 14.601 10.817 -12.107 1.00 81.69 90 GLU A C 1
ATOM 689 O O . GLU A 1 90 ? 14.771 11.547 -11.133 1.00 81.69 90 GLU A O 1
ATOM 694 N N . ARG A 1 91 ? 13.387 10.373 -12.451 1.00 84.56 91 ARG A N 1
ATOM 695 C CA . ARG A 1 91 ? 12.132 10.806 -11.815 1.00 84.56 91 ARG A CA 1
ATOM 696 C C . ARG A 1 91 ? 11.587 9.779 -10.828 1.00 84.56 91 ARG A C 1
ATOM 698 O O . ARG A 1 91 ? 10.606 10.064 -10.144 1.00 84.56 91 ARG A O 1
ATOM 705 N N . ILE A 1 92 ? 12.185 8.587 -10.757 1.00 85.94 92 ILE A N 1
ATOM 706 C CA . ILE A 1 92 ? 11.747 7.546 -9.830 1.00 85.94 92 ILE A CA 1
ATOM 707 C C . ILE A 1 92 ? 12.060 7.958 -8.387 1.00 85.94 92 ILE A C 1
ATOM 709 O O . ILE A 1 92 ? 13.204 8.222 -8.015 1.00 85.94 92 ILE A O 1
ATOM 713 N N . THR A 1 93 ? 11.031 7.990 -7.544 1.00 84.75 93 THR A N 1
ATOM 714 C CA . THR A 1 93 ? 11.220 8.161 -6.105 1.00 84.75 93 THR A CA 1
ATOM 715 C C . THR A 1 93 ? 11.871 6.906 -5.534 1.00 84.75 93 THR A C 1
ATOM 717 O O . THR A 1 93 ? 11.372 5.796 -5.718 1.00 84.75 93 THR A O 1
ATOM 720 N N . ARG A 1 94 ? 12.990 7.082 -4.832 1.00 81.56 94 ARG A N 1
ATOM 721 C CA . ARG A 1 94 ? 13.636 6.012 -4.070 1.00 81.56 94 ARG A CA 1
ATOM 722 C C . ARG A 1 94 ? 13.059 6.011 -2.663 1.00 81.56 94 ARG A C 1
ATOM 724 O O . ARG A 1 94 ? 12.994 7.063 -2.033 1.00 81.56 94 ARG A O 1
ATOM 731 N N . LEU A 1 95 ? 12.639 4.843 -2.198 1.00 85.81 95 LEU A N 1
ATOM 732 C CA . LEU A 1 95 ? 12.163 4.644 -0.838 1.00 85.81 95 LEU A CA 1
ATOM 733 C C . LEU A 1 95 ? 12.948 3.493 -0.219 1.00 85.81 95 LEU A C 1
ATOM 735 O O . LEU A 1 95 ? 13.078 2.435 -0.837 1.00 85.81 95 LEU A O 1
ATOM 739 N N . ASP A 1 96 ? 13.438 3.700 0.995 1.00 87.06 96 ASP A N 1
ATOM 740 C CA . ASP A 1 96 ? 14.084 2.639 1.752 1.00 87.06 96 ASP A CA 1
ATOM 741 C C . ASP A 1 96 ? 13.021 1.683 2.294 1.00 87.06 96 ASP A C 1
ATOM 743 O O . ASP A 1 96 ? 12.119 2.067 3.043 1.00 87.06 96 ASP A O 1
ATOM 747 N N . ILE A 1 97 ? 13.121 0.416 1.894 1.00 85.06 97 ILE A N 1
ATOM 748 C CA . ILE A 1 97 ? 12.289 -0.652 2.441 1.00 85.06 97 ILE A CA 1
ATOM 749 C C . ILE A 1 97 ? 13.022 -1.221 3.650 1.00 85.06 97 ILE A C 1
ATOM 751 O O . ILE A 1 97 ? 13.936 -2.034 3.525 1.00 85.06 97 ILE A O 1
ATOM 755 N N . CYS A 1 98 ? 12.610 -0.782 4.833 1.00 87.38 98 CYS A N 1
ATOM 756 C CA . CYS A 1 98 ? 13.150 -1.275 6.088 1.00 87.38 98 CYS A CA 1
ATOM 757 C C . CYS A 1 98 ? 12.361 -2.498 6.564 1.00 87.38 98 CYS A C 1
ATOM 759 O O . CYS A 1 98 ? 11.145 -2.437 6.750 1.00 87.38 98 CYS A O 1
ATOM 761 N N . SER A 1 99 ? 13.058 -3.604 6.819 1.00 83.56 99 SER A N 1
ATOM 762 C CA . SER A 1 99 ? 12.510 -4.711 7.599 1.00 83.56 99 SER A CA 1
ATOM 763 C C . SER A 1 99 ? 12.818 -4.481 9.073 1.00 83.56 99 SER A C 1
ATOM 765 O O . SER A 1 99 ? 13.986 -4.387 9.456 1.00 83.56 99 SER A O 1
ATOM 767 N N . TYR A 1 100 ? 11.784 -4.424 9.902 1.00 85.81 100 TYR A N 1
ATOM 768 C CA . TYR A 1 100 ? 11.935 -4.324 11.347 1.00 85.81 100 TYR A CA 1
ATOM 769 C C . TYR A 1 100 ? 11.626 -5.672 11.982 1.00 85.81 100 TYR A C 1
ATOM 771 O O . TYR A 1 100 ? 10.607 -6.292 11.679 1.00 85.81 100 TYR A O 1
ATOM 779 N N . THR A 1 101 ? 12.483 -6.088 12.906 1.00 87.69 101 THR A N 1
ATOM 780 C CA . THR A 1 101 ? 12.211 -7.213 13.798 1.00 87.69 101 THR A CA 1
ATOM 781 C C . THR A 1 101 ? 12.084 -6.665 15.205 1.00 87.69 101 THR A C 1
ATOM 783 O O . THR A 1 101 ? 12.848 -5.790 15.616 1.00 87.69 101 THR A O 1
ATOM 786 N N . LEU A 1 102 ? 11.105 -7.167 15.951 1.00 89.50 102 LEU A N 1
ATOM 787 C CA . LEU A 1 102 ? 10.972 -6.820 17.356 1.00 89.50 102 LEU A CA 1
ATOM 788 C C . LEU A 1 102 ? 12.219 -7.283 18.115 1.00 89.50 102 LEU A C 1
ATOM 790 O O . LEU A 1 102 ? 12.649 -8.428 17.984 1.00 89.50 102 LEU A O 1
ATOM 794 N N . THR A 1 103 ? 12.779 -6.397 18.933 1.00 91.31 103 THR A N 1
ATOM 795 C CA . THR A 1 103 ? 13.824 -6.776 19.888 1.00 91.31 103 THR A CA 1
ATOM 796 C C . THR A 1 103 ? 13.254 -7.742 20.921 1.00 91.31 103 THR A C 1
ATOM 798 O O . THR A 1 103 ? 12.046 -7.752 21.151 1.00 91.31 103 THR A O 1
ATOM 801 N N . GLU A 1 104 ? 14.098 -8.507 21.616 1.00 85.19 104 GLU A N 1
ATOM 802 C CA . GLU A 1 104 ? 13.637 -9.353 22.729 1.00 85.19 104 GLU A CA 1
ATOM 803 C C . GLU A 1 104 ? 12.849 -8.552 23.771 1.00 85.19 104 GLU A C 1
ATOM 805 O O . GLU A 1 104 ? 11.835 -9.027 24.269 1.00 85.19 104 GLU A O 1
ATOM 810 N N . ALA A 1 105 ? 13.250 -7.303 24.037 1.00 83.25 105 ALA A N 1
ATOM 811 C CA . ALA A 1 105 ? 12.504 -6.389 24.897 1.00 83.25 105 ALA A CA 1
ATOM 812 C C . ALA A 1 105 ? 11.120 -6.030 24.321 1.00 83.25 105 ALA A C 1
ATOM 814 O O . ALA A 1 105 ? 10.139 -6.020 25.061 1.00 83.25 105 ALA A O 1
ATOM 815 N N . GLY A 1 106 ? 11.013 -5.776 23.011 1.00 82.38 106 GLY A N 1
ATOM 816 C CA . GLY A 1 106 ? 9.740 -5.511 22.330 1.00 82.38 106 GLY A CA 1
ATOM 817 C C . GLY A 1 106 ? 8.826 -6.738 22.276 1.00 82.38 106 GLY A C 1
ATOM 818 O O . GLY A 1 106 ? 7.635 -6.640 22.569 1.00 82.38 106 GLY A O 1
ATOM 819 N N . VAL A 1 107 ? 9.392 -7.915 21.996 1.00 81.94 107 VAL A N 1
ATOM 820 C CA . VAL A 1 107 ? 8.700 -9.206 22.079 1.00 81.94 107 VAL A CA 1
ATOM 821 C C . VAL A 1 107 ? 8.234 -9.454 23.511 1.00 81.94 107 VAL A C 1
ATOM 823 O O . VAL A 1 107 ? 7.076 -9.793 23.714 1.00 81.94 107 VAL A O 1
ATOM 826 N N . ALA A 1 108 ? 9.083 -9.235 24.516 1.00 75.75 108 ALA A N 1
ATOM 827 C CA . ALA A 1 108 ? 8.732 -9.382 25.924 1.00 75.75 108 ALA A CA 1
ATOM 828 C C . ALA A 1 108 ? 7.701 -8.347 26.389 1.00 75.75 108 ALA A C 1
ATOM 830 O O . ALA A 1 108 ? 6.919 -8.654 27.275 1.00 75.75 108 ALA A O 1
ATOM 831 N N . MET A 1 109 ? 7.651 -7.147 25.811 1.00 72.38 109 MET A N 1
ATOM 832 C CA . MET A 1 109 ? 6.611 -6.155 26.103 1.00 72.38 109 MET A CA 1
ATOM 833 C C . MET A 1 109 ? 5.246 -6.573 25.544 1.00 72.38 109 MET A C 1
ATOM 835 O O . MET A 1 109 ? 4.238 -6.390 26.217 1.00 72.38 109 MET A O 1
ATOM 839 N N . LEU A 1 110 ? 5.210 -7.156 24.344 1.00 71.12 110 LEU A N 1
ATOM 840 C CA . LEU A 1 110 ? 3.977 -7.648 23.716 1.00 71.12 110 LEU A CA 1
ATOM 841 C C . LEU A 1 110 ? 3.518 -8.996 24.300 1.00 71.12 110 LEU A C 1
ATOM 843 O O . LEU A 1 110 ? 2.323 -9.231 24.456 1.00 71.12 110 LEU A O 1
ATOM 847 N N . ASN A 1 111 ? 4.471 -9.870 24.645 1.00 63.56 111 ASN A N 1
ATOM 848 C CA . ASN A 1 111 ? 4.245 -11.182 25.265 1.00 63.56 111 ASN A CA 1
ATOM 849 C C . ASN A 1 111 ? 4.201 -11.138 26.786 1.00 63.56 111 ASN A C 1
ATOM 851 O O . ASN A 1 111 ? 3.801 -12.126 27.413 1.00 63.56 111 ASN A O 1
ATOM 855 N N . ARG A 1 112 ? 4.555 -10.006 27.406 1.00 54.78 112 ARG A N 1
ATOM 856 C CA . ARG A 1 112 ? 3.957 -9.636 28.681 1.00 54.78 112 ARG A CA 1
ATOM 857 C C . ARG A 1 112 ? 2.483 -9.656 28.364 1.00 54.78 112 ARG A C 1
ATOM 859 O O . ARG A 1 112 ? 1.953 -8.707 27.795 1.00 54.78 112 ARG A O 1
ATOM 866 N N . ARG A 1 113 ? 1.831 -10.774 28.718 1.00 46.03 113 ARG A N 1
ATOM 867 C CA . ARG A 1 113 ? 0.397 -10.796 28.952 1.00 46.03 113 ARG A CA 1
ATOM 868 C C . ARG A 1 113 ? 0.153 -9.467 29.605 1.00 46.03 113 ARG A C 1
ATOM 870 O O . ARG A 1 113 ? 0.779 -9.180 30.629 1.00 46.03 113 ARG A O 1
ATOM 877 N N . VAL A 1 114 ? -0.672 -8.658 28.971 1.00 46.56 114 VAL A N 1
ATOM 878 C CA . VAL A 1 114 ? -1.232 -7.491 29.602 1.00 46.56 114 VAL A CA 1
ATOM 879 C C . VAL A 1 114 ? -2.103 -8.049 30.738 1.00 46.56 114 VAL A C 1
ATOM 881 O O . VAL A 1 114 ? -3.318 -7.994 30.718 1.00 46.56 114 VAL A O 1
ATOM 884 N N . GLN A 1 115 ? -1.468 -8.568 31.791 1.00 44.16 115 GLN A N 1
ATOM 885 C CA . GLN A 1 115 ? -1.713 -8.111 33.132 1.00 44.16 115 GLN A CA 1
ATOM 886 C C . GLN A 1 115 ? -1.341 -6.621 33.106 1.00 44.16 115 GLN A C 1
ATOM 888 O O . GLN A 1 115 ? -0.405 -6.182 33.762 1.00 44.16 115 GLN A O 1
ATOM 893 N N . ARG A 1 116 ? -2.110 -5.810 32.354 1.00 42.97 116 ARG A N 1
ATOM 894 C CA . ARG A 1 116 ? -2.543 -4.544 32.921 1.00 42.97 116 ARG A CA 1
ATOM 895 C C . ARG A 1 116 ? -3.042 -5.009 34.275 1.00 42.97 116 ARG A C 1
ATOM 897 O O . ARG A 1 116 ? -3.934 -5.858 34.348 1.00 42.97 116 ARG A O 1
ATOM 904 N N . THR A 1 117 ? -2.412 -4.568 35.345 1.00 44.72 117 THR A N 1
ATOM 905 C CA . THR A 1 117 ? -3.095 -4.438 36.620 1.00 44.72 117 THR A CA 1
ATOM 906 C C . THR A 1 117 ? -4.276 -3.518 36.330 1.00 44.72 117 THR A C 1
ATOM 908 O O . THR A 1 117 ? -4.217 -2.312 36.529 1.00 44.72 117 THR A O 1
ATOM 911 N N . VAL A 1 118 ? -5.335 -4.067 35.724 1.00 51.56 118 VAL A N 1
ATOM 912 C CA . VAL A 1 118 ? -6.463 -3.290 35.206 1.00 51.56 118 VAL A CA 1
ATOM 913 C C . VAL A 1 118 ? -7.128 -2.549 36.367 1.00 51.56 118 VAL A C 1
ATOM 915 O O . VAL A 1 118 ? -7.621 -1.439 36.220 1.00 51.56 118 VAL A O 1
ATOM 918 N N . ALA A 1 119 ? -6.996 -3.118 37.568 1.00 54.62 119 ALA A N 1
ATOM 919 C CA . ALA A 1 119 ? -7.409 -2.527 38.822 1.00 54.62 119 ALA A CA 1
ATOM 920 C C . ALA A 1 119 ? -6.754 -1.174 39.152 1.00 54.62 119 ALA A C 1
ATOM 922 O O . ALA A 1 119 ? -7.386 -0.389 39.849 1.00 54.62 119 ALA A O 1
ATOM 923 N N . GLU A 1 120 ? -5.542 -0.846 38.693 1.00 57.47 120 GLU A N 1
ATOM 924 C CA . GLU A 1 120 ? -4.905 0.424 39.089 1.00 57.47 120 GLU A CA 1
ATOM 925 C C . GLU A 1 120 ? -5.601 1.630 38.439 1.00 57.47 120 GLU A C 1
ATOM 927 O O . GLU A 1 120 ? -5.921 2.595 39.137 1.00 57.47 120 GLU A O 1
ATOM 932 N N . HIS A 1 121 ? -5.977 1.511 37.162 1.00 69.19 121 HIS A N 1
ATOM 933 C CA . HIS A 1 121 ? -6.560 2.591 36.352 1.00 69.19 121 HIS A CA 1
ATOM 934 C C . HIS A 1 121 ? -8.094 2.560 36.272 1.00 69.19 121 HIS A C 1
ATOM 936 O O . HIS A 1 121 ? -8.696 3.362 35.559 1.00 69.19 121 HIS A O 1
ATOM 942 N N . PHE A 1 122 ? -8.754 1.647 36.993 1.00 83.19 122 PHE A N 1
ATOM 943 C CA . PHE A 1 122 ? -10.211 1.640 37.039 1.00 83.19 122 PHE A CA 1
ATOM 944 C C . PHE A 1 122 ? -10.761 2.906 37.707 1.00 83.19 122 PHE A C 1
ATOM 946 O O . PHE A 1 122 ? -10.252 3.311 38.765 1.00 83.19 122 PHE A O 1
ATOM 953 N N . PRO A 1 123 ? -11.844 3.488 37.158 1.00 87.75 123 PRO A N 1
ATOM 954 C CA . PRO A 1 123 ? -12.542 4.571 37.827 1.00 87.75 123 PRO A CA 1
ATOM 955 C C . PRO A 1 123 ? -13.069 4.085 39.181 1.00 87.75 123 PRO A C 1
ATOM 957 O O . PRO A 1 123 ? -13.435 2.916 39.347 1.00 87.75 123 PRO A O 1
ATOM 960 N N . ALA A 1 124 ? -13.135 4.992 40.159 1.00 87.88 124 ALA A N 1
ATOM 961 C CA . ALA A 1 124 ? -13.603 4.668 41.508 1.00 87.88 124 ALA A CA 1
ATOM 962 C C . ALA A 1 124 ? -14.996 4.008 41.499 1.00 87.88 124 ALA A C 1
ATOM 964 O O . ALA A 1 124 ? -15.239 3.066 42.249 1.00 87.88 124 ALA A O 1
ATOM 965 N N . SER A 1 125 ? -15.875 4.433 40.582 1.00 90.81 125 SER A N 1
ATOM 966 C CA . SER A 1 125 ? -17.217 3.864 40.414 1.00 90.81 125 SER A CA 1
ATOM 967 C C . SER A 1 125 ? -17.194 2.374 40.054 1.00 90.81 125 SER A C 1
ATOM 969 O O . SER A 1 125 ? -18.012 1.614 40.573 1.00 90.81 125 SER A O 1
ATOM 971 N N . LEU A 1 126 ? -16.252 1.945 39.208 1.00 89.19 126 LEU A N 1
ATOM 972 C CA . LEU A 1 126 ? -16.098 0.544 38.825 1.00 89.19 126 LEU A CA 1
ATOM 973 C C . LEU A 1 126 ? -15.494 -0.269 39.968 1.00 89.19 126 LEU A C 1
ATOM 975 O O . LEU A 1 126 ? -16.003 -1.345 40.268 1.00 89.19 126 LEU A O 1
ATOM 979 N N . LYS A 1 127 ? -14.457 0.258 40.636 1.00 86.88 127 LYS A N 1
ATOM 980 C CA . LYS A 1 127 ? -13.827 -0.392 41.801 1.00 86.88 127 LYS A CA 1
ATOM 981 C C . LYS A 1 127 ? -14.877 -0.732 42.863 1.00 86.88 127 LYS A C 1
ATOM 983 O O . LYS A 1 127 ? -15.027 -1.895 43.230 1.00 86.88 127 LYS A O 1
ATOM 988 N N . SER A 1 128 ? -15.691 0.249 43.252 1.00 86.19 128 SER A N 1
ATOM 989 C CA . SER A 1 128 ? -16.763 0.049 44.232 1.00 86.19 128 SER A CA 1
ATOM 990 C C . SER A 1 128 ? -17.880 -0.877 43.736 1.00 86.19 128 SER A C 1
ATOM 992 O O . SER A 1 128 ? -18.460 -1.617 44.528 1.00 86.19 128 SER A O 1
ATOM 994 N N . ALA A 1 129 ? -18.226 -0.861 42.445 1.00 87.69 129 ALA A N 1
ATOM 995 C CA . ALA A 1 129 ? -19.247 -1.759 41.901 1.00 87.69 129 ALA A CA 1
ATOM 996 C C . ALA A 1 129 ? -18.781 -3.222 41.889 1.00 87.69 129 ALA A C 1
ATOM 998 O O . ALA A 1 129 ? -19.499 -4.100 42.358 1.00 87.69 129 ALA A O 1
ATOM 999 N N . VAL A 1 130 ? -17.547 -3.466 41.454 1.00 83.38 130 VAL A N 1
ATOM 1000 C CA . VAL A 1 130 ? -16.915 -4.789 41.460 1.00 83.38 130 VAL A CA 1
ATOM 1001 C C . VAL A 1 130 ? -16.809 -5.358 42.877 1.00 83.38 130 VAL A C 1
ATOM 1003 O O . VAL A 1 130 ? -17.103 -6.534 43.093 1.00 83.38 130 VAL A O 1
ATOM 1006 N N . GLU A 1 131 ? -16.412 -4.539 43.854 1.00 81.81 131 GLU A N 1
ATOM 1007 C CA . GLU A 1 131 ? -16.346 -4.948 45.263 1.00 81.81 131 GLU A CA 1
ATOM 1008 C C . GLU A 1 131 ? -17.723 -5.327 45.821 1.00 81.81 131 GLU A C 1
ATOM 10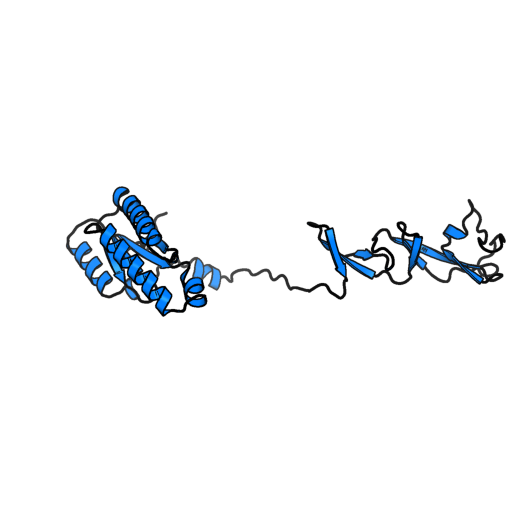10 O O . GLU A 1 131 ? -17.840 -6.333 46.523 1.00 81.81 131 GLU A O 1
ATOM 1015 N N . ARG A 1 132 ? -18.778 -4.577 45.474 1.00 83.00 132 ARG A N 1
ATOM 1016 C CA . ARG A 1 132 ? -20.158 -4.900 45.874 1.00 83.00 132 ARG A CA 1
ATOM 1017 C C . ARG A 1 132 ? -20.618 -6.244 45.314 1.00 83.00 132 ARG A C 1
ATOM 1019 O O . ARG A 1 132 ? -21.095 -7.068 46.088 1.00 83.00 132 ARG A O 1
ATOM 1026 N N . GLU A 1 133 ? -20.420 -6.489 44.020 1.00 80.31 133 GLU A N 1
ATOM 1027 C CA . GLU A 1 133 ? -20.787 -7.763 43.378 1.00 80.31 133 GLU A CA 1
ATOM 1028 C C . GLU A 1 133 ? -20.023 -8.946 43.986 1.00 80.31 133 GLU A C 1
ATOM 1030 O O . GLU A 1 133 ? -20.599 -9.989 44.296 1.00 80.31 133 GLU A O 1
ATOM 1035 N N . ARG A 1 134 ? -18.723 -8.760 44.252 1.00 76.19 134 ARG A N 1
ATOM 1036 C CA . ARG A 1 134 ? -17.889 -9.783 44.893 1.00 76.19 134 ARG A CA 1
ATOM 1037 C C . ARG A 1 134 ? -18.368 -10.118 46.310 1.00 76.19 134 ARG A C 1
ATOM 1039 O O . ARG A 1 134 ? -18.352 -11.288 46.687 1.00 76.19 134 ARG A O 1
ATOM 1046 N N . ASN A 1 135 ? -18.788 -9.115 47.080 1.00 75.69 135 ASN A N 1
ATOM 1047 C CA . ASN A 1 135 ? -19.291 -9.297 48.444 1.00 75.69 135 ASN A CA 1
ATOM 1048 C C . ASN A 1 135 ? -20.719 -9.865 48.482 1.00 75.69 135 ASN A C 1
ATOM 1050 O O . ASN A 1 135 ? -21.074 -10.542 49.443 1.00 75.69 135 ASN A O 1
ATOM 1054 N N . ALA A 1 136 ? -21.523 -9.637 47.441 1.00 74.12 136 ALA A N 1
ATOM 1055 C CA . ALA A 1 136 ? -22.884 -10.160 47.324 1.00 74.12 136 ALA A CA 1
ATOM 1056 C C . ALA A 1 136 ? -22.946 -11.678 47.053 1.00 74.12 136 ALA A C 1
ATOM 1058 O O . ALA A 1 136 ? -24.033 -12.253 47.034 1.00 74.12 136 ALA A O 1
ATOM 1059 N N . GLY A 1 137 ? -21.803 -12.345 46.836 1.00 62.53 137 GLY A N 1
ATOM 1060 C CA . GLY A 1 137 ? -21.724 -13.794 46.612 1.00 62.53 137 GLY A CA 1
ATOM 1061 C C . GLY A 1 137 ? -22.315 -14.261 45.277 1.00 62.53 137 GLY A C 1
ATOM 1062 O O . GLY A 1 137 ? -22.367 -15.463 45.016 1.00 62.53 137 GLY A O 1
ATOM 1063 N N . GLN A 1 138 ? -22.746 -13.327 44.426 1.00 56.34 138 GLN A N 1
ATOM 1064 C CA . GLN A 1 138 ? -23.194 -13.607 43.070 1.00 56.34 138 GLN A CA 1
ATOM 1065 C C . GLN A 1 138 ? -21.970 -13.826 42.172 1.00 56.34 138 GLN A C 1
ATOM 1067 O O . GLN A 1 138 ? -20.858 -13.388 42.457 1.00 56.34 138 GLN A O 1
ATOM 1072 N N . THR A 1 139 ? -22.167 -14.643 41.144 1.00 59.03 139 THR A N 1
ATOM 1073 C CA . THR A 1 139 ? -21.172 -15.132 40.181 1.00 59.03 139 THR A CA 1
ATOM 1074 C C . THR A 1 139 ? -20.058 -14.145 39.836 1.00 59.03 139 THR A C 1
ATOM 1076 O O . THR A 1 139 ? -20.299 -12.952 39.738 1.00 59.03 139 THR A O 1
ATOM 1079 N N . ARG A 1 140 ? -18.845 -14.667 39.576 1.00 67.19 140 ARG A N 1
ATOM 1080 C CA . ARG A 1 140 ? -17.645 -13.877 39.237 1.00 67.19 140 ARG A CA 1
ATOM 1081 C C . ARG A 1 140 ? -17.994 -12.696 38.307 1.00 67.19 140 ARG A C 1
ATOM 1083 O O . ARG A 1 140 ? -18.276 -12.955 37.130 1.00 67.19 140 ARG A O 1
ATOM 1090 N N . PRO A 1 141 ? -17.957 -11.443 38.804 1.00 72.62 141 PRO A N 1
ATOM 1091 C CA . PRO A 1 141 ? -18.272 -10.286 37.983 1.00 72.62 141 PRO A CA 1
ATOM 1092 C C . PRO A 1 141 ? -17.325 -10.240 36.789 1.00 72.62 141 PRO A C 1
ATOM 1094 O O . PRO A 1 141 ? -16.133 -10.539 36.907 1.00 72.62 141 PRO A O 1
ATOM 1097 N N . THR A 1 142 ? -17.868 -9.906 35.623 1.00 83.44 142 THR A N 1
ATOM 1098 C CA . THR A 1 142 ? -17.083 -9.803 34.391 1.00 83.44 142 THR A CA 1
ATOM 1099 C C . THR A 1 142 ? -17.012 -8.346 33.980 1.00 83.44 142 THR A C 1
ATOM 1101 O O . THR A 1 142 ? -18.039 -7.719 33.742 1.00 83.44 142 THR A O 1
ATOM 1104 N N . VAL A 1 143 ? -15.794 -7.815 33.900 1.00 86.75 143 VAL A N 1
ATOM 1105 C CA . VAL A 1 143 ? -15.546 -6.457 33.418 1.00 86.75 143 VAL A CA 1
ATOM 1106 C C . VAL A 1 143 ? -15.224 -6.528 31.929 1.00 86.75 143 VAL A C 1
ATOM 1108 O O . VAL A 1 143 ? -14.384 -7.323 31.503 1.00 86.75 143 VAL A O 1
ATOM 1111 N N . VAL A 1 144 ? -15.892 -5.698 31.140 1.00 88.38 144 VAL A N 1
ATOM 1112 C CA . VAL A 1 144 ? -15.630 -5.501 29.715 1.00 88.38 144 VAL A CA 1
ATOM 1113 C C . VAL A 1 144 ? -15.078 -4.095 29.537 1.00 88.38 144 VAL A C 1
ATOM 1115 O O . VAL A 1 144 ? -15.748 -3.134 29.894 1.00 88.38 144 VAL A O 1
ATOM 1118 N N . GLU A 1 145 ? -13.868 -3.970 29.008 1.00 90.25 145 GLU A N 1
ATOM 1119 C CA . GLU A 1 145 ? -13.319 -2.689 28.555 1.00 90.25 145 GLU A CA 1
ATOM 1120 C C . GLU A 1 145 ? -13.939 -2.329 27.202 1.00 90.25 145 GLU A C 1
ATOM 1122 O O . GLU A 1 145 ? -14.085 -3.195 26.332 1.00 90.25 145 GLU A O 1
ATOM 1127 N N . VAL A 1 146 ? -14.295 -1.061 27.039 1.00 91.81 146 VAL A N 1
ATOM 1128 C CA . VAL A 1 146 ? -14.831 -0.469 25.819 1.00 91.81 146 VAL A CA 1
ATOM 1129 C C . VAL A 1 146 ? -13.864 0.612 25.360 1.00 91.81 146 VAL A C 1
ATOM 1131 O O . VAL A 1 146 ? -13.723 1.641 26.022 1.00 91.81 146 VAL A O 1
ATOM 1134 N N . SER A 1 147 ? -13.235 0.368 24.213 1.00 91.88 147 SER A N 1
ATOM 1135 C CA . SER A 1 147 ? -12.336 1.312 23.549 1.00 91.88 147 SER A CA 1
ATOM 1136 C C . SER A 1 147 ? -12.881 1.791 22.212 1.00 91.88 147 SER A C 1
ATOM 1138 O O . SER A 1 147 ? -13.754 1.155 21.626 1.00 91.88 147 SER A O 1
ATOM 1140 N N . TYR A 1 148 ? -12.385 2.926 21.718 1.00 94.12 148 TYR A N 1
ATOM 1141 C CA . TYR A 1 148 ? -12.984 3.643 20.584 1.00 94.12 148 TYR A CA 1
ATOM 1142 C C . TYR A 1 148 ? -12.046 3.714 19.383 1.00 94.12 148 TYR A C 1
ATOM 1144 O O . TYR A 1 148 ? -11.182 4.588 19.306 1.00 94.12 148 TYR A O 1
ATOM 1152 N N . ARG A 1 149 ? -12.248 2.827 18.400 1.00 93.81 149 ARG A N 1
ATOM 1153 C CA . ARG A 1 149 ? -11.378 2.729 17.212 1.00 93.81 149 ARG A CA 1
ATOM 1154 C C . ARG A 1 149 ? -11.373 3.991 16.358 1.00 93.81 149 ARG A C 1
ATOM 1156 O O . ARG A 1 149 ? -10.358 4.299 15.744 1.00 93.81 149 ARG A O 1
ATOM 1163 N N . ASN A 1 150 ? -12.483 4.725 16.334 1.00 95.25 150 ASN A N 1
ATOM 1164 C CA . ASN A 1 150 ? -12.622 5.905 15.483 1.00 95.25 150 ASN A CA 1
ATOM 1165 C C . ASN A 1 150 ? -12.270 7.210 16.208 1.00 95.25 150 ASN A C 1
ATOM 1167 O O . ASN A 1 150 ? -12.429 8.277 15.619 1.00 95.25 150 ASN A O 1
ATOM 1171 N N . LYS A 1 151 ? -11.798 7.160 17.465 1.00 93.25 151 LYS A N 1
ATOM 1172 C CA . LYS A 1 151 ? -11.503 8.353 18.273 1.00 93.25 151 LYS A CA 1
ATOM 1173 C C . LYS A 1 151 ? -10.610 9.342 17.532 1.00 93.25 151 LYS A C 1
ATOM 1175 O O . LYS A 1 151 ? -11.013 10.484 17.342 1.00 93.25 151 LYS A O 1
ATOM 1180 N N . ASP A 1 152 ? -9.444 8.902 17.068 1.00 93.56 152 ASP A N 1
ATOM 1181 C CA . ASP A 1 152 ? -8.469 9.798 16.435 1.00 93.56 152 ASP A CA 1
ATOM 1182 C C . ASP A 1 152 ? -9.024 10.431 15.153 1.00 93.56 152 ASP A C 1
ATOM 1184 O O . ASP A 1 152 ? -8.873 11.633 14.933 1.00 93.56 152 ASP A O 1
ATOM 1188 N N . ALA A 1 153 ? -9.753 9.651 14.348 1.00 94.56 153 ALA A N 1
ATOM 1189 C CA . ALA A 1 153 ? -10.404 10.141 13.136 1.00 94.56 153 ALA A CA 1
ATOM 1190 C C . ALA A 1 153 ? -11.506 11.175 13.440 1.00 94.56 153 ALA A C 1
ATOM 1192 O O . ALA A 1 153 ? -11.584 12.214 12.784 1.00 94.56 153 ALA A O 1
ATOM 1193 N N . LEU A 1 154 ? -12.333 10.929 14.461 1.00 94.50 154 LEU A N 1
ATOM 1194 C CA . LEU A 1 154 ? -13.402 11.841 14.883 1.00 94.50 154 LEU A CA 1
ATOM 1195 C C . LEU A 1 154 ? -12.847 13.139 15.480 1.00 94.50 154 LEU A C 1
ATOM 1197 O O . LEU A 1 154 ? -13.359 14.222 15.187 1.00 94.50 154 LEU A O 1
ATOM 1201 N N . VAL A 1 155 ? -11.784 13.042 16.281 1.00 95.19 155 VAL A N 1
ATOM 1202 C CA . VAL A 1 155 ? -11.094 14.202 16.860 1.00 95.19 155 VAL A CA 1
ATOM 1203 C C . VAL A 1 155 ? -10.435 15.034 15.761 1.00 95.19 155 VAL A C 1
ATOM 1205 O O . VAL A 1 155 ? -10.563 16.256 15.781 1.00 95.19 155 VAL A O 1
ATOM 1208 N N . ALA A 1 156 ? -9.799 14.402 14.772 1.00 94.44 156 ALA A N 1
ATOM 1209 C CA . ALA A 1 156 ? -9.216 15.109 13.633 1.00 94.44 156 ALA A CA 1
ATOM 1210 C C . ALA A 1 156 ? -10.278 15.833 12.783 1.00 94.44 156 ALA A C 1
ATOM 1212 O O . ALA A 1 156 ? -10.042 16.949 12.327 1.00 94.44 156 ALA A O 1
ATOM 1213 N N . ALA A 1 157 ? -11.455 15.227 12.593 1.00 94.00 157 ALA A N 1
ATOM 1214 C CA . ALA A 1 157 ? -12.514 15.783 11.750 1.00 94.00 157 ALA A CA 1
ATOM 1215 C C . ALA A 1 157 ? -13.383 16.852 12.439 1.00 94.00 157 ALA A C 1
ATOM 1217 O O . ALA A 1 157 ? -13.932 17.723 11.766 1.00 94.00 157 ALA A O 1
ATOM 1218 N N . GLY A 1 158 ? -13.574 16.778 13.760 1.00 91.38 158 GLY A N 1
ATOM 1219 C CA . GLY A 1 158 ? -14.528 17.642 14.468 1.00 91.38 158 GLY A CA 1
ATOM 1220 C C . GLY A 1 158 ? -14.143 18.043 15.889 1.00 91.38 158 GLY A C 1
ATOM 1221 O O . GLY A 1 158 ? -14.975 18.613 16.594 1.00 91.38 158 GLY A O 1
ATOM 1222 N N . GLY A 1 159 ? -12.907 17.772 16.308 1.00 95.25 159 GLY A N 1
ATOM 1223 C CA . GLY A 1 159 ? -12.371 18.139 17.615 1.00 95.25 159 GLY A CA 1
ATOM 1224 C C . GLY A 1 159 ? -12.780 17.206 18.758 1.00 95.25 159 GLY A C 1
ATOM 1225 O O . GLY A 1 159 ? -13.711 16.404 18.657 1.00 95.25 159 GLY A O 1
ATOM 1226 N N . LEU A 1 160 ? -12.079 17.344 19.889 1.00 94.06 160 LEU A N 1
ATOM 1227 C CA . LEU A 1 160 ? -12.262 16.498 21.076 1.00 94.06 160 LEU A CA 1
ATOM 1228 C C . LEU A 1 160 ? -13.678 16.584 21.661 1.00 94.06 160 LEU A C 1
ATOM 1230 O O . LEU A 1 160 ? -14.283 15.557 21.948 1.00 94.06 160 LEU A O 1
ATOM 1234 N N . LEU A 1 161 ? -14.245 17.790 21.750 1.00 94.94 161 LEU A N 1
ATOM 1235 C CA . LEU A 1 161 ? -15.591 18.004 22.297 1.00 94.94 161 LEU A CA 1
ATOM 1236 C C . LEU A 1 161 ? -16.685 17.275 21.502 1.00 94.94 161 LEU A C 1
ATOM 1238 O O . LEU A 1 161 ? -17.676 16.829 22.079 1.00 94.94 161 LEU A O 1
ATOM 1242 N N . ARG A 1 162 ? -16.535 17.154 20.175 1.00 95.25 162 ARG A N 1
ATOM 1243 C CA . ARG A 1 162 ? -17.487 16.396 19.348 1.00 95.25 162 ARG A CA 1
ATOM 1244 C C . ARG A 1 162 ? -17.401 14.909 19.671 1.00 95.25 162 ARG A C 1
ATOM 1246 O O . ARG A 1 162 ? -18.437 14.281 19.866 1.00 95.25 162 ARG A O 1
ATOM 1253 N N . PHE A 1 163 ? -16.185 14.370 19.764 1.00 96.06 163 PHE A N 1
ATOM 1254 C CA . PHE A 1 163 ? -15.967 12.982 20.166 1.00 96.06 163 PHE A CA 1
ATOM 1255 C C . PHE A 1 163 ? -16.546 12.703 21.559 1.00 96.06 163 PHE A C 1
ATOM 1257 O O . PHE A 1 163 ? -17.269 11.728 21.722 1.00 96.06 163 PHE A O 1
ATOM 1264 N N . GLU A 1 164 ? -16.303 13.574 22.540 1.00 95.19 164 GLU A N 1
ATOM 1265 C CA . GLU A 1 164 ? -16.841 13.414 23.896 1.00 95.19 164 GLU A CA 1
ATOM 1266 C C . GLU A 1 164 ? -18.372 13.397 23.920 1.00 95.19 164 GLU A C 1
ATOM 1268 O O . GLU A 1 164 ? -18.956 12.565 24.606 1.00 95.19 164 GLU A O 1
ATOM 1273 N N . LYS A 1 165 ? -19.044 14.236 23.119 1.00 96.00 165 LYS A N 1
ATOM 1274 C CA . LYS A 1 165 ? -20.512 14.200 22.993 1.00 96.00 165 LYS A CA 1
ATOM 1275 C C . LYS A 1 165 ? -21.020 12.885 22.403 1.00 96.00 165 LYS A C 1
ATOM 1277 O O . LYS A 1 165 ? -21.994 12.336 22.912 1.00 96.00 165 LYS A O 1
ATOM 1282 N N . LEU A 1 166 ? -20.367 12.378 21.355 1.00 96.88 166 LEU A N 1
ATOM 1283 C CA . LEU A 1 166 ? -20.715 11.089 20.746 1.00 96.88 166 LEU A CA 1
ATOM 1284 C C . LEU A 1 166 ? -20.475 9.928 21.719 1.00 96.88 166 LEU A C 1
ATOM 1286 O O . LEU A 1 166 ? -21.329 9.057 21.853 1.00 96.88 166 LEU A O 1
ATOM 1290 N N . ARG A 1 167 ? -19.344 9.950 22.435 1.00 96.06 167 ARG A N 1
ATOM 1291 C CA . ARG A 1 167 ? -18.997 8.993 23.492 1.00 96.06 167 ARG A CA 1
ATOM 1292 C C . ARG A 1 167 ? -20.045 8.992 24.605 1.00 96.06 167 ARG A C 1
ATOM 1294 O O . ARG A 1 167 ? -20.531 7.928 24.966 1.00 96.06 167 ARG A O 1
ATOM 1301 N N . THR A 1 168 ? -20.431 10.159 25.118 1.00 96.06 168 THR A N 1
ATOM 1302 C CA . THR A 1 168 ? -21.455 10.274 26.168 1.00 96.06 168 THR A CA 1
ATOM 1303 C C . THR A 1 168 ? -22.799 9.722 25.704 1.00 96.06 168 THR A C 1
ATOM 1305 O O . THR A 1 168 ? -23.360 8.866 26.381 1.00 96.06 168 THR A O 1
ATOM 1308 N N . LEU A 1 169 ? -23.276 10.130 24.521 1.00 97.12 169 LEU A N 1
ATOM 1309 C CA . LEU A 1 169 ? -24.541 9.633 23.970 1.00 97.12 169 LEU A CA 1
ATOM 1310 C C . LEU A 1 169 ? -24.519 8.109 23.778 1.00 97.12 169 LEU A C 1
ATOM 1312 O O . LEU A 1 169 ? -25.473 7.421 24.132 1.00 97.12 169 LEU A O 1
ATOM 1316 N N . PHE A 1 170 ? -23.410 7.570 23.265 1.00 97.56 170 PHE A N 1
ATOM 1317 C CA . PHE A 1 170 ? -23.215 6.131 23.119 1.00 97.56 170 PHE A CA 1
ATOM 1318 C C . PHE A 1 170 ? -23.347 5.396 24.459 1.00 97.56 170 PHE A C 1
ATOM 1320 O O . PHE A 1 170 ? -24.089 4.418 24.555 1.00 97.56 170 PHE A O 1
ATOM 1327 N N . LEU A 1 171 ? -22.653 5.869 25.498 1.00 96.19 171 LEU A N 1
ATOM 1328 C CA . LEU A 1 171 ? -22.675 5.245 26.822 1.00 96.19 171 LEU A CA 1
ATOM 1329 C C . LEU A 1 171 ? -24.049 5.352 27.489 1.00 96.19 171 LEU A C 1
ATOM 1331 O O . LEU A 1 171 ? -24.470 4.400 28.142 1.00 96.19 171 LEU A O 1
ATOM 1335 N N . GLU A 1 172 ? -24.762 6.464 27.306 1.00 96.25 172 GLU A N 1
ATOM 1336 C CA . GLU A 1 172 ? -26.138 6.635 27.786 1.00 96.25 172 GLU A CA 1
ATOM 1337 C C . GLU A 1 172 ? -27.092 5.648 27.104 1.00 96.25 172 GLU A C 1
ATOM 1339 O O . GLU A 1 172 ? -27.845 4.948 27.783 1.00 96.25 172 GLU A O 1
ATOM 1344 N N . CYS A 1 173 ? -27.030 5.528 25.774 1.00 96.12 173 CYS A N 1
ATOM 1345 C CA . CYS A 1 173 ? -27.811 4.541 25.028 1.00 96.12 173 CYS A CA 1
ATOM 1346 C C . CYS A 1 173 ? -27.489 3.112 25.475 1.00 96.12 173 CYS A C 1
ATOM 1348 O O . CYS A 1 173 ? -28.404 2.317 25.694 1.00 96.12 173 CYS A O 1
ATOM 1350 N N . LEU A 1 174 ? -26.205 2.795 25.657 1.00 95.62 174 LEU A N 1
ATOM 1351 C CA . LEU A 1 174 ? -25.765 1.480 26.107 1.00 95.62 174 LEU A CA 1
ATOM 1352 C C . LEU A 1 174 ? -26.257 1.171 27.527 1.00 95.62 174 LEU A C 1
ATOM 1354 O O . LEU A 1 174 ? -26.795 0.092 27.763 1.00 95.62 174 LEU A O 1
ATOM 1358 N N . ALA A 1 175 ? -26.114 2.110 28.465 1.00 94.25 175 ALA A N 1
ATOM 1359 C CA . ALA A 1 175 ? -26.586 1.948 29.839 1.00 94.25 175 ALA A CA 1
ATOM 1360 C C . ALA A 1 175 ? -28.108 1.742 29.888 1.00 94.25 175 ALA A C 1
ATOM 1362 O O . ALA A 1 175 ? -28.587 0.828 30.561 1.00 94.25 175 ALA A O 1
ATOM 1363 N N . ASN A 1 176 ? -28.860 2.530 29.116 1.00 94.50 176 ASN A N 1
ATOM 1364 C CA . ASN A 1 176 ? -30.313 2.399 29.013 1.00 94.50 176 ASN A CA 1
ATOM 1365 C C . ASN A 1 176 ? -30.727 1.047 28.417 1.00 94.50 176 ASN A C 1
ATOM 1367 O O . ASN A 1 176 ? -31.651 0.411 28.922 1.00 94.50 176 ASN A O 1
ATOM 1371 N N . GLY A 1 177 ? -30.028 0.589 27.376 1.00 92.62 177 GLY A N 1
ATOM 1372 C CA . GLY A 1 177 ? -30.285 -0.695 26.725 1.00 92.62 177 GLY A CA 1
ATOM 1373 C C . GLY A 1 177 ? -29.965 -1.905 27.604 1.00 92.62 177 GLY A C 1
ATOM 1374 O O . GLY A 1 177 ? -30.655 -2.922 27.545 1.00 92.62 177 GLY A O 1
ATOM 1375 N N . MET A 1 178 ? -28.934 -1.800 28.445 1.00 91.94 178 MET A N 1
ATOM 1376 C CA . MET A 1 178 ? -28.540 -2.867 29.370 1.00 91.94 178 MET A CA 1
ATOM 1377 C C . MET A 1 178 ? -29.412 -2.924 30.634 1.00 91.94 178 MET A C 1
ATOM 1379 O O . MET A 1 178 ? -29.543 -3.991 31.243 1.00 91.94 178 MET A O 1
ATOM 1383 N N . GLY A 1 179 ? -30.019 -1.808 31.043 1.00 89.00 179 GLY A N 1
ATOM 1384 C CA . GLY A 1 179 ? -30.882 -1.742 32.222 1.00 89.00 179 GLY A CA 1
ATOM 1385 C C . GLY A 1 179 ? -30.172 -2.233 33.488 1.00 89.00 179 GLY A C 1
ATOM 1386 O O . GLY A 1 179 ? -29.056 -1.827 33.789 1.00 89.00 179 GLY A O 1
ATOM 1387 N N . THR A 1 180 ? -30.801 -3.140 34.240 1.00 86.75 180 THR A N 1
ATOM 1388 C CA . THR A 1 180 ? -30.216 -3.708 35.471 1.00 86.75 180 THR A CA 1
ATOM 1389 C C . THR A 1 180 ? -29.286 -4.900 35.219 1.00 86.75 180 THR A C 1
ATOM 1391 O O . THR A 1 180 ? -28.793 -5.493 36.175 1.00 86.75 180 THR A O 1
ATOM 1394 N N . GLN A 1 181 ? -29.076 -5.308 33.961 1.00 86.00 181 GLN A N 1
ATOM 1395 C CA . GLN A 1 181 ? -28.229 -6.461 33.617 1.00 86.00 181 GLN A CA 1
ATOM 1396 C C . GLN A 1 181 ? -26.731 -6.117 33.677 1.00 86.00 181 GLN A C 1
ATOM 1398 O O . GLN A 1 181 ? -25.901 -7.016 33.836 1.00 86.00 181 GLN A O 1
ATOM 1403 N N . ALA A 1 182 ? -26.384 -4.835 33.522 1.00 89.00 182 ALA A N 1
ATOM 1404 C CA . ALA A 1 182 ? -25.013 -4.348 33.564 1.00 89.00 182 ALA A CA 1
ATOM 1405 C C . ALA A 1 182 ? -24.943 -2.894 34.032 1.00 89.00 182 ALA A C 1
ATOM 1407 O O . ALA A 1 182 ? -25.888 -2.132 33.852 1.00 89.00 182 ALA A O 1
ATOM 1408 N N . SER A 1 183 ? -23.794 -2.493 34.569 1.00 91.62 183 SER A N 1
ATOM 1409 C CA . SER A 1 183 ? -23.499 -1.091 34.870 1.00 91.62 183 SER A CA 1
ATOM 1410 C C . SER A 1 183 ? -22.362 -0.571 33.998 1.00 91.62 183 SER A C 1
ATOM 1412 O O . SER A 1 183 ? -21.377 -1.266 33.754 1.00 91.62 183 SER A O 1
ATOM 1414 N N . VAL A 1 184 ? -22.504 0.665 33.522 1.00 94.38 184 VAL A N 1
ATOM 1415 C CA . VAL A 1 184 ? -21.512 1.351 32.686 1.00 94.38 184 VAL A CA 1
ATOM 1416 C C . VAL A 1 184 ? -20.724 2.334 33.551 1.00 94.38 184 VAL A C 1
ATOM 1418 O O . VAL A 1 184 ? -21.293 3.053 34.371 1.00 94.38 184 VAL A O 1
ATOM 1421 N N . HIS A 1 185 ? -19.408 2.357 33.382 1.00 94.25 185 HIS A N 1
ATOM 1422 C CA . HIS A 1 185 ? -18.473 3.123 34.193 1.00 94.25 185 HIS A CA 1
ATOM 1423 C C . HIS A 1 185 ? -17.506 3.890 33.300 1.00 94.25 185 HIS A C 1
ATOM 1425 O O . HIS A 1 185 ? -16.756 3.290 32.532 1.00 94.25 185 HIS A O 1
ATOM 1431 N N . VAL A 1 186 ? -17.512 5.216 33.438 1.00 92.81 186 VAL A N 1
ATOM 1432 C CA . VAL A 1 186 ? -16.684 6.104 32.620 1.00 92.81 186 VAL A CA 1
ATOM 1433 C C . VAL A 1 186 ? -15.261 6.163 33.165 1.00 92.81 186 VAL A C 1
ATOM 1435 O O . VAL A 1 186 ? -15.076 6.421 34.357 1.00 92.81 186 VAL A O 1
ATOM 1438 N N . GLY A 1 187 ? -14.267 5.937 32.309 1.00 88.12 187 GLY A N 1
ATOM 1439 C CA . GLY A 1 187 ? -12.850 6.136 32.628 1.00 88.12 187 GLY A CA 1
ATOM 1440 C C . GLY A 1 187 ? -12.227 7.305 31.861 1.00 88.12 187 GLY A C 1
ATOM 1441 O O . GLY A 1 187 ? -12.878 7.977 31.062 1.00 88.12 187 GLY A O 1
ATOM 1442 N N . GLU A 1 188 ? -10.943 7.574 32.104 1.00 81.00 188 GLU A N 1
ATOM 1443 C CA . GLU A 1 188 ? -10.240 8.686 31.445 1.00 81.00 188 GLU A CA 1
ATOM 1444 C C . GLU A 1 188 ? -10.006 8.413 29.953 1.00 81.00 188 GLU A C 1
ATOM 1446 O O . GLU A 1 188 ? -10.355 9.232 29.101 1.00 81.00 188 GLU A O 1
ATOM 1451 N N . GLN A 1 189 ? -9.441 7.245 29.635 1.00 74.19 189 GLN A N 1
ATOM 1452 C CA . GLN A 1 189 ? -9.128 6.847 28.259 1.00 74.19 189 GLN A CA 1
ATOM 1453 C C . GLN A 1 189 ? -10.144 5.861 27.686 1.00 74.19 189 GLN A C 1
ATOM 1455 O O . GLN A 1 189 ? -10.568 6.038 26.546 1.00 74.19 189 GLN A O 1
ATOM 1460 N N . GLU A 1 190 ? -10.553 4.892 28.504 1.00 86.44 190 GLU A N 1
ATOM 1461 C CA . GLU A 1 190 ? -11.453 3.796 28.142 1.00 86.44 190 GLU A CA 1
ATOM 1462 C C . GLU A 1 190 ? -12.642 3.746 29.100 1.00 86.44 190 GLU A C 1
ATOM 1464 O O . GLU A 1 190 ? -12.546 4.208 30.242 1.00 86.44 190 GLU A O 1
ATOM 1469 N N . ASP A 1 191 ? -13.744 3.153 28.650 1.00 93.56 191 ASP A N 1
ATOM 1470 C CA . ASP A 1 191 ? -14.937 2.925 29.466 1.00 93.56 191 ASP A CA 1
ATOM 1471 C C . ASP A 1 191 ? -15.100 1.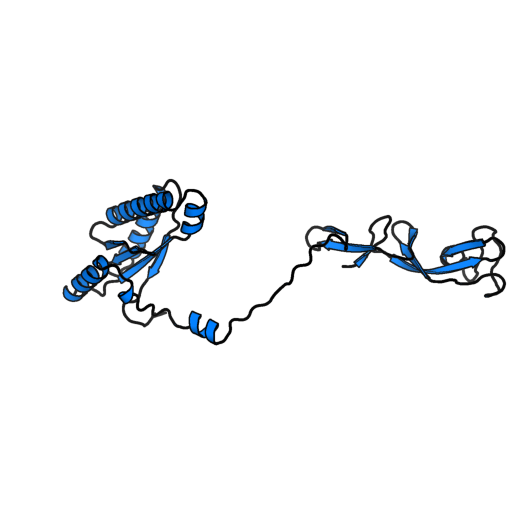454 29.809 1.00 93.56 191 ASP A C 1
ATOM 1473 O O . ASP A 1 191 ? -14.468 0.581 29.220 1.00 93.56 191 ASP A O 1
ATOM 1477 N N . TYR A 1 192 ? -15.947 1.164 30.789 1.00 92.62 192 TYR A N 1
ATOM 1478 C CA . TYR A 1 192 ? -16.072 -0.186 31.315 1.00 92.62 192 TYR A CA 1
ATOM 1479 C C . TYR A 1 192 ? -17.527 -0.570 31.529 1.00 92.62 192 TYR A C 1
ATOM 1481 O O . TYR A 1 192 ? -18.320 0.204 32.058 1.00 92.62 192 TYR A O 1
ATOM 1489 N N . VAL A 1 193 ? -17.865 -1.804 31.174 1.00 92.69 193 VAL A N 1
ATOM 1490 C CA . VAL A 1 193 ? -19.165 -2.417 31.445 1.00 92.69 193 VAL A CA 1
ATOM 1491 C C . VAL A 1 193 ? -18.960 -3.557 32.430 1.00 92.69 193 VAL A C 1
ATOM 1493 O O . VAL A 1 193 ? -18.216 -4.500 32.163 1.00 92.69 193 VAL A O 1
ATOM 1496 N N . LEU A 1 194 ? -19.617 -3.473 33.580 1.00 90.44 194 LEU A N 1
ATOM 1497 C CA . LEU A 1 194 ? -19.643 -4.528 34.580 1.00 90.44 194 LEU A CA 1
ATOM 1498 C C . LEU A 1 194 ? -20.887 -5.388 34.364 1.00 90.44 194 LEU A C 1
ATOM 1500 O O . LEU A 1 194 ? -22.012 -4.907 34.470 1.00 90.44 194 LEU A O 1
ATOM 1504 N N . LEU A 1 195 ? -20.671 -6.666 34.077 1.00 87.69 195 LEU A N 1
ATOM 1505 C CA . LEU A 1 195 ? -21.720 -7.664 33.910 1.00 87.69 195 LEU A CA 1
ATOM 1506 C C . LEU A 1 195 ? -21.879 -8.459 35.211 1.00 87.69 195 LEU A C 1
ATOM 1508 O O . LEU A 1 195 ? -20.906 -9.047 35.696 1.00 87.69 195 LEU A O 1
ATOM 1512 N N . GLY A 1 196 ? -23.107 -8.528 35.736 1.00 75.19 196 GLY A N 1
ATOM 1513 C CA . GLY A 1 196 ? -23.420 -9.286 36.961 1.00 75.19 196 GLY A CA 1
ATOM 1514 C C . 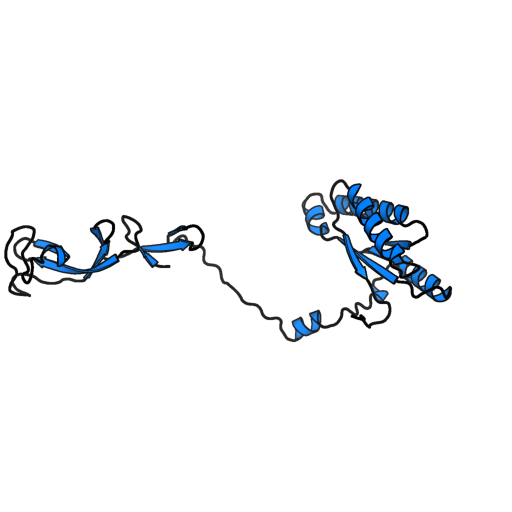GLY A 1 196 ? -23.374 -10.812 36.785 1.00 75.19 196 GLY A C 1
ATOM 1515 O O . GLY A 1 196 ? -23.238 -11.564 37.747 1.00 75.19 196 GLY A O 1
ATOM 1516 N N . ARG A 1 197 ? -23.444 -11.301 35.540 1.00 76.19 197 ARG A N 1
ATOM 1517 C CA . ARG A 1 197 ? -23.323 -12.726 35.194 1.00 76.19 197 ARG A CA 1
ATOM 1518 C C . ARG A 1 197 ? -22.613 -12.906 33.855 1.00 76.19 197 ARG A C 1
ATOM 1520 O O . ARG A 1 197 ? -22.692 -12.050 32.976 1.00 76.19 197 ARG A O 1
ATOM 1527 N N . ARG A 1 198 ? -21.929 -14.043 33.695 1.00 75.31 198 ARG A N 1
ATOM 1528 C CA . ARG A 1 198 ? -21.233 -14.425 32.457 1.00 75.31 198 ARG A CA 1
ATOM 1529 C C . ARG A 1 198 ? -21.963 -15.580 31.779 1.00 75.31 198 ARG A C 1
ATOM 1531 O O . ARG A 1 198 ? -21.589 -16.737 31.947 1.00 75.31 198 ARG A O 1
ATOM 1538 N N . ASP A 1 199 ? -22.994 -15.253 31.009 1.00 79.31 199 ASP A N 1
ATOM 1539 C CA . ASP A 1 199 ? -23.728 -16.211 30.185 1.00 79.31 199 ASP A CA 1
ATOM 1540 C C . ASP A 1 199 ? -23.844 -15.738 28.727 1.00 79.31 199 ASP A C 1
ATOM 1542 O O . ASP A 1 199 ? -23.515 -14.601 28.376 1.00 79.31 199 ASP A O 1
ATOM 1546 N N . ARG A 1 200 ? -24.271 -16.654 27.852 1.00 79.75 200 ARG A N 1
ATOM 1547 C CA . ARG A 1 200 ? -24.416 -16.383 26.418 1.00 79.75 200 ARG A CA 1
ATOM 1548 C C . ARG A 1 200 ? -25.497 -15.334 26.136 1.00 79.75 200 ARG A C 1
ATOM 1550 O O . ARG A 1 200 ? -25.327 -14.545 25.217 1.00 79.75 200 ARG A O 1
ATOM 1557 N N . GLN A 1 201 ? -26.559 -15.295 26.943 1.00 84.94 201 GLN A N 1
ATOM 1558 C CA . GLN A 1 201 ? -27.670 -14.360 26.760 1.00 84.94 201 GLN A CA 1
ATOM 1559 C C . GLN A 1 201 ? -27.226 -12.914 26.988 1.00 84.94 201 GLN A C 1
ATOM 1561 O O . GLN A 1 201 ? -27.505 -12.059 26.156 1.00 84.94 201 GLN A O 1
ATOM 1566 N N . ILE A 1 202 ? -26.481 -12.642 28.063 1.00 85.12 202 ILE A N 1
ATOM 1567 C CA . ILE A 1 202 ? -25.906 -11.318 28.321 1.00 85.12 202 ILE A CA 1
ATOM 1568 C C . ILE A 1 202 ? -24.886 -10.942 27.251 1.00 85.12 202 ILE A C 1
ATOM 1570 O O . ILE A 1 202 ? -24.846 -9.788 26.835 1.00 85.12 202 ILE A O 1
ATOM 1574 N N . ALA A 1 203 ? -24.052 -11.882 26.801 1.00 84.44 203 ALA A N 1
ATOM 1575 C CA . ALA A 1 203 ? -23.067 -11.590 25.764 1.00 84.44 203 ALA A CA 1
ATOM 1576 C C . ALA A 1 203 ? -23.728 -11.197 24.431 1.00 84.44 203 ALA A C 1
ATOM 1578 O O . ALA A 1 203 ? -23.241 -10.292 23.751 1.00 84.44 203 ALA A O 1
ATOM 1579 N N . ASP A 1 204 ? -24.823 -11.864 24.065 1.00 86.44 204 ASP A N 1
ATOM 1580 C CA . ASP A 1 204 ? -25.589 -11.551 22.859 1.00 86.44 204 ASP A CA 1
ATOM 1581 C C . ASP A 1 204 ? -26.368 -10.234 23.030 1.00 86.44 204 ASP A C 1
ATOM 1583 O O . ASP A 1 204 ? -26.267 -9.363 22.165 1.00 86.44 204 ASP A O 1
ATOM 1587 N N . LEU A 1 205 ? -26.993 -10.011 24.194 1.00 89.75 205 LEU A N 1
ATOM 1588 C CA . LEU A 1 205 ? -27.643 -8.741 24.539 1.00 89.75 205 LEU A CA 1
ATOM 1589 C C . LEU A 1 205 ? -26.664 -7.561 24.469 1.00 89.75 205 LEU A C 1
ATOM 1591 O O . LEU A 1 205 ? -26.972 -6.548 23.853 1.00 89.75 205 LEU A O 1
ATOM 1595 N N . LEU A 1 206 ? -25.464 -7.686 25.043 1.00 90.31 206 LEU A N 1
ATOM 1596 C CA . LEU A 1 206 ? -24.450 -6.630 25.011 1.00 90.31 206 LEU A CA 1
ATOM 1597 C C . LEU A 1 206 ? -24.074 -6.258 23.570 1.00 90.31 206 LEU A C 1
ATOM 1599 O O . LEU A 1 206 ? -23.977 -5.079 23.240 1.00 90.31 206 LEU A O 1
ATOM 1603 N N . LYS A 1 207 ? -23.896 -7.251 22.689 1.00 91.19 207 LYS A N 1
ATOM 1604 C CA . LYS A 1 207 ? -23.605 -7.004 21.267 1.00 91.19 207 LYS A CA 1
ATOM 1605 C C . LYS A 1 207 ? -24.759 -6.294 20.566 1.00 91.19 207 LYS A C 1
ATOM 1607 O O . LYS A 1 207 ? -24.510 -5.406 19.754 1.00 91.19 207 LYS A O 1
ATOM 1612 N N . GLU A 1 208 ? -25.996 -6.688 20.852 1.00 93.75 208 GLU A N 1
ATOM 1613 C CA . GLU A 1 208 ? -27.192 -6.043 20.304 1.00 93.75 208 GLU A CA 1
ATOM 1614 C C . GLU A 1 208 ? -27.305 -4.592 20.774 1.00 93.75 208 GLU A C 1
ATOM 1616 O O . GLU A 1 208 ? -27.460 -3.699 19.942 1.00 93.75 208 GLU A O 1
ATOM 1621 N N . GLN A 1 209 ? -27.137 -4.338 22.075 1.00 95.19 209 GLN A N 1
ATOM 1622 C CA . GLN A 1 209 ? -27.235 -2.991 22.639 1.00 95.19 209 GLN A CA 1
ATOM 1623 C C . GLN A 1 209 ? -26.106 -2.072 22.171 1.00 95.19 209 GLN A C 1
ATOM 1625 O O . GLN A 1 209 ? -26.341 -0.890 21.948 1.00 95.19 209 GLN A O 1
ATOM 1630 N N . ILE A 1 210 ? -24.902 -2.597 21.929 1.00 94.69 210 ILE A N 1
ATOM 1631 C CA . ILE A 1 210 ? -23.814 -1.816 21.323 1.00 94.69 210 ILE A CA 1
ATOM 1632 C C . ILE A 1 210 ? -24.161 -1.398 19.897 1.00 94.69 210 ILE A C 1
ATOM 1634 O O . ILE A 1 210 ? -23.987 -0.233 19.547 1.00 94.69 210 ILE A O 1
ATOM 1638 N N . ARG A 1 211 ? -24.681 -2.322 19.078 1.00 94.75 211 ARG A N 1
ATOM 1639 C CA . ARG A 1 211 ? -25.112 -1.999 17.708 1.00 94.75 211 ARG A CA 1
ATOM 1640 C C . ARG A 1 211 ? -26.243 -0.975 17.710 1.00 94.75 211 ARG A C 1
ATOM 1642 O O . ARG A 1 211 ? -26.221 -0.048 16.905 1.00 94.75 211 ARG A O 1
ATOM 1649 N N . ALA A 1 212 ? -27.205 -1.128 18.619 1.00 95.12 212 ALA A N 1
ATOM 1650 C CA . ALA A 1 212 ? -28.295 -0.177 18.788 1.00 95.12 212 ALA A CA 1
ATOM 1651 C C . ALA A 1 212 ? -27.766 1.207 19.197 1.00 95.12 212 ALA A C 1
ATOM 1653 O O . ALA A 1 212 ? -28.111 2.195 18.555 1.00 95.12 212 ALA A O 1
ATOM 1654 N N . ALA A 1 213 ? -26.872 1.276 20.188 1.00 96.06 213 ALA A N 1
ATOM 1655 C CA . ALA A 1 213 ? -26.266 2.524 20.643 1.00 96.06 213 ALA A CA 1
ATOM 1656 C C . ALA A 1 213 ? -25.451 3.219 19.541 1.00 96.06 213 ALA A C 1
ATOM 1658 O O . ALA A 1 213 ? -25.580 4.427 19.369 1.00 96.06 213 ALA A O 1
ATOM 1659 N N . GLU A 1 214 ? -24.666 2.477 18.750 1.00 95.94 214 GLU A N 1
ATOM 1660 C CA . GLU A 1 214 ? -23.941 3.051 17.607 1.00 95.94 214 GLU A CA 1
ATOM 1661 C C . GLU A 1 214 ? -24.869 3.595 16.519 1.00 95.94 214 GLU A C 1
ATOM 1663 O O . GLU A 1 214 ? -24.563 4.626 15.928 1.00 95.94 214 GLU A O 1
ATOM 1668 N N . SER A 1 215 ? -26.005 2.938 16.261 1.00 95.75 215 SER A N 1
ATOM 1669 C CA . SER A 1 215 ? -26.929 3.340 15.190 1.00 95.75 215 SER A CA 1
ATOM 1670 C C . SER A 1 215 ? -27.601 4.701 15.412 1.00 95.75 215 SER A C 1
ATOM 1672 O O . SER A 1 215 ? -28.099 5.298 14.460 1.00 95.75 215 SER A O 1
ATOM 1674 N N . VAL A 1 216 ? -27.609 5.197 16.654 1.00 95.56 216 VAL A N 1
ATOM 1675 C CA . VAL A 1 216 ? -28.187 6.498 17.031 1.00 95.56 216 VAL A CA 1
ATOM 1676 C C . VAL A 1 216 ? -27.190 7.648 16.821 1.00 95.56 216 VAL A C 1
ATOM 1678 O O . VAL A 1 216 ? -27.583 8.814 16.774 1.00 95.56 216 VAL A O 1
ATOM 1681 N N . LEU A 1 217 ? -25.896 7.349 16.693 1.00 95.81 217 LEU A N 1
ATOM 1682 C CA . LEU A 1 217 ? -24.849 8.361 16.584 1.00 95.81 217 LEU A CA 1
ATOM 1683 C C . LEU A 1 217 ? -24.802 8.965 15.178 1.00 95.81 217 LEU A C 1
ATOM 1685 O O . LEU A 1 217 ? -24.953 8.259 14.184 1.00 95.81 217 LEU A O 1
ATOM 1689 N N . SER A 1 218 ? -24.509 10.267 15.083 1.00 94.88 218 SER A N 1
ATOM 1690 C CA . SER A 1 218 ? -24.271 10.901 13.778 1.00 94.88 218 SER A CA 1
ATOM 1691 C C . SER A 1 218 ? -23.027 10.340 13.088 1.00 94.88 218 SER A C 1
ATOM 1693 O O . SER A 1 218 ? -22.993 10.238 11.866 1.00 94.88 218 SER A O 1
ATOM 1695 N N . ASP A 1 219 ? -22.010 9.977 13.875 1.00 96.00 219 ASP A N 1
ATOM 1696 C CA . ASP A 1 219 ? -20.779 9.352 13.411 1.00 96.00 219 ASP A CA 1
ATOM 1697 C C . ASP A 1 219 ? -20.412 8.208 14.369 1.00 96.00 219 ASP A C 1
ATOM 1699 O O . ASP A 1 219 ? -20.420 8.408 15.590 1.00 96.00 219 ASP A O 1
ATOM 1703 N N . PRO A 1 220 ? -20.082 7.010 13.858 1.00 95.00 220 PRO A N 1
ATOM 1704 C CA . PRO A 1 220 ? -19.823 5.853 14.701 1.00 95.00 220 PRO A CA 1
ATOM 1705 C C . PRO A 1 220 ? -18.505 6.013 15.463 1.00 95.00 220 PRO A C 1
ATOM 1707 O O . PRO A 1 220 ? -17.453 6.270 14.873 1.00 95.00 220 PRO A O 1
ATOM 1710 N N . VAL A 1 221 ? -18.542 5.792 16.778 1.00 95.06 221 VAL A N 1
ATOM 1711 C CA . VAL A 1 221 ? -17.345 5.808 17.639 1.00 95.06 221 VAL A CA 1
ATOM 1712 C C . VAL A 1 221 ? -16.503 4.532 17.508 1.00 95.06 221 VAL A C 1
ATOM 1714 O O . VAL A 1 221 ? -15.326 4.530 17.881 1.00 95.06 221 VAL A O 1
ATOM 1717 N N . GLY A 1 222 ? -17.062 3.462 16.932 1.00 94.94 222 GLY A N 1
ATOM 1718 C CA . GLY A 1 222 ? -16.349 2.225 16.624 1.00 94.94 222 GLY A CA 1
ATOM 1719 C C . GLY A 1 222 ? -15.885 1.468 17.872 1.00 94.94 222 GLY A C 1
ATOM 1720 O O . GLY A 1 222 ? -14.682 1.199 17.984 1.00 94.94 222 GLY A O 1
ATOM 1721 N N . PRO A 1 223 ? -16.791 1.101 18.800 1.00 93.31 223 PRO A N 1
ATOM 1722 C CA . PRO A 1 223 ? -16.449 0.425 20.032 1.00 93.31 223 PRO A CA 1
ATOM 1723 C C . PRO A 1 223 ? -15.753 -0.910 19.736 1.00 93.31 223 PRO A C 1
ATOM 1725 O O . PRO A 1 223 ? -16.123 -1.664 18.826 1.00 93.31 223 PRO A O 1
ATOM 1728 N N . ALA A 1 224 ? -14.717 -1.199 20.508 1.00 90.12 224 ALA A N 1
ATOM 1729 C CA . ALA A 1 224 ? -14.034 -2.477 20.574 1.00 90.12 224 ALA A CA 1
ATOM 1730 C C . ALA A 1 224 ? -14.104 -2.981 22.015 1.00 90.12 224 ALA A C 1
ATOM 1732 O O . ALA A 1 224 ? -13.887 -2.226 22.960 1.00 90.12 224 ALA A O 1
ATOM 1733 N N . LEU A 1 225 ? -14.452 -4.259 22.172 1.00 87.62 225 LEU A N 1
ATOM 1734 C CA . LEU A 1 225 ? -14.686 -4.867 23.476 1.00 87.62 225 LEU A CA 1
ATOM 1735 C C . LEU A 1 225 ? -13.551 -5.809 23.836 1.00 87.62 225 LEU A C 1
ATOM 1737 O O . LEU A 1 225 ? -13.212 -6.698 23.052 1.00 87.62 225 LEU A O 1
ATOM 1741 N N . GLN A 1 226 ? -13.044 -5.678 25.056 1.00 85.25 226 GLN A N 1
ATOM 1742 C CA . GLN A 1 226 ? -12.076 -6.608 25.618 1.00 85.25 226 GLN A CA 1
ATOM 1743 C C . GLN A 1 226 ? -12.567 -7.125 26.970 1.00 85.25 226 GLN A C 1
ATOM 1745 O O . GLN A 1 226 ? -12.837 -6.358 27.889 1.00 85.25 226 GLN A O 1
ATOM 1750 N N . LEU A 1 227 ? -12.678 -8.450 27.107 1.00 79.88 227 LEU A N 1
ATOM 1751 C CA . LEU A 1 227 ? -12.988 -9.075 28.393 1.00 79.88 227 LEU A CA 1
ATOM 1752 C C . LEU A 1 227 ? -11.761 -9.011 29.301 1.00 79.88 227 LEU A C 1
ATOM 1754 O O . LEU A 1 227 ? -10.695 -9.527 28.962 1.00 79.88 227 LEU A O 1
ATOM 1758 N N . LEU A 1 228 ? -11.932 -8.428 30.481 1.00 74.75 228 LEU A N 1
ATOM 1759 C CA . LEU A 1 228 ? -10.886 -8.310 31.482 1.00 74.75 228 LEU A CA 1
ATOM 1760 C C . LEU A 1 228 ? -11.078 -9.421 32.517 1.00 74.75 228 LEU A C 1
ATOM 1762 O O . LEU A 1 228 ? -12.002 -9.405 33.333 1.00 74.75 228 LEU A O 1
ATOM 1766 N N . GLY A 1 229 ? -10.206 -10.429 32.466 1.00 57.38 229 GLY A N 1
ATOM 1767 C CA . GLY A 1 229 ? -10.168 -11.481 33.476 1.00 57.38 229 GLY A CA 1
ATOM 1768 C C . GLY A 1 229 ? -9.711 -10.911 34.819 1.00 57.38 229 GLY A C 1
ATOM 1769 O O . GLY A 1 229 ? -8.578 -10.460 34.943 1.00 57.38 229 GLY A O 1
ATOM 1770 N N . MET A 1 230 ? -10.564 -10.962 35.846 1.00 51.44 230 MET A N 1
ATOM 1771 C CA . MET A 1 230 ? -10.228 -10.468 37.193 1.00 51.44 230 MET A CA 1
ATOM 1772 C C . MET A 1 230 ? -9.223 -11.339 37.970 1.00 51.44 230 MET A C 1
ATOM 1774 O O . MET A 1 230 ? -8.841 -10.995 39.082 1.00 51.44 230 MET A O 1
ATOM 1778 N N . ASN A 1 231 ? -8.747 -12.432 37.375 1.00 41.41 231 ASN A N 1
ATOM 1779 C CA . ASN A 1 231 ? -7.574 -13.165 37.831 1.00 41.41 231 ASN A CA 1
ATOM 1780 C C . ASN A 1 231 ? -6.588 -13.178 36.667 1.00 41.41 231 ASN A C 1
ATOM 1782 O O . ASN A 1 231 ? -7.003 -13.478 35.552 1.00 41.41 231 ASN A O 1
ATOM 1786 N N . GLY A 1 232 ? -5.306 -12.896 36.917 1.00 35.47 232 GLY A N 1
ATOM 1787 C CA . GLY A 1 232 ? -4.215 -12.810 35.929 1.00 35.47 232 GLY A CA 1
ATOM 1788 C C . GLY A 1 232 ? -3.894 -14.088 35.131 1.00 35.47 232 GLY A C 1
ATOM 1789 O O . GLY A 1 232 ? -2.736 -14.338 34.794 1.00 35.47 232 GLY A O 1
ATOM 1790 N N . ARG A 1 233 ? -4.893 -14.907 34.808 1.00 28.34 233 ARG A N 1
ATOM 1791 C CA . ARG A 1 233 ? -4.860 -15.979 33.825 1.00 28.34 233 ARG A CA 1
ATOM 1792 C C . ARG A 1 233 ? -5.962 -15.711 32.804 1.00 28.34 233 ARG A C 1
ATOM 1794 O O . ARG A 1 233 ? -7.133 -15.960 33.064 1.00 28.34 233 ARG A O 1
ATOM 1801 N N . ALA A 1 234 ? -5.554 -15.221 31.637 1.00 26.36 234 ALA A N 1
ATOM 1802 C CA . ALA A 1 234 ? -6.286 -15.507 30.416 1.00 26.36 234 ALA A CA 1
ATOM 1803 C C . ALA A 1 234 ? -6.337 -17.039 30.284 1.00 26.36 234 ALA A C 1
ATOM 1805 O O . ALA A 1 234 ? -5.283 -17.679 30.177 1.00 26.36 234 ALA A O 1
ATOM 1806 N N . GLU A 1 235 ? -7.528 -17.612 30.422 1.00 26.42 235 GLU A N 1
ATOM 1807 C CA . GLU A 1 235 ? -7.814 -18.957 29.926 1.00 26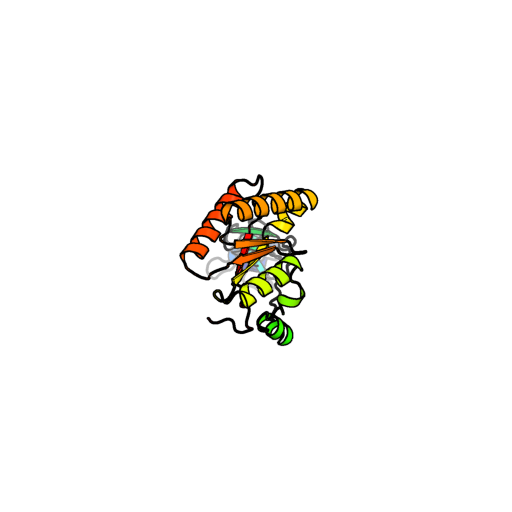.42 235 GLU A CA 1
ATOM 1808 C C . GLU A 1 235 ? -8.154 -18.851 28.430 1.00 26.42 235 GLU A C 1
ATOM 1810 O O . GLU A 1 235 ? -8.715 -17.824 28.031 1.00 26.42 235 GLU A O 1
ATOM 1815 N N . PRO A 1 236 ? -7.705 -19.836 27.630 1.00 32.88 236 PRO A N 1
ATOM 1816 C CA . PRO A 1 236 ? -7.648 -19.778 26.168 1.00 32.88 236 PRO A CA 1
ATOM 1817 C C . PRO A 1 236 ? -9.014 -19.682 25.484 1.00 32.88 236 PRO A C 1
ATOM 1819 O O . PRO A 1 236 ? -10.018 -20.154 26.065 1.00 32.88 236 PRO A O 1
#

Sequence (236 aa):
MREECPKCRSADLREVSLVHHYRCAALEPEDSFRQGGALVCPKCSHHLRNYGKDYDKPGQVQLCQTCSSTTSEPEVGFMCLDCGGRTDGERITRLDICSYTLTEAGVAMLNRRVQRTVAEHFPASLKSAVERERNAGQTRPTVVEVSYRNKDALVAAGGLLRFEKLRTLFLECLANGMGTQASVHVGEQEDYVLLGRRDRQIADLLKEQIRAAESVLSDPVGPALQLLGMNGRAEP

pLDDT: mean 86.61, std 14.21, range [26.36, 97.56]

InterPro domains:
  IPR040572 Thaumarchaeal output domain 1 [PF18551] (2-102)

Organism: NCBI:txid2294114

Radius of gyration: 38.43 Å; chains: 1; bounding box: 74×38×101 Å

Foldseek 3Di:
DAFADPVPRDRQKDKFWWKAFPPPRDTDGQVCQDDPPWGADVVPRDTDDDEPPGIHGPGIWIAHPVPRDTDNDTFDKDADPPPRDIDGPVGDDDDDDDDDDQDPVRVCVVVPPPPPCVVVQFDPVVVVVQVVLVVVPFPNKKKKKKAFPCQVVCCVVPRDVLLVVLVVQLQVQLCVQCDPQWDKADGDHIIMIIGSDDDPVSVVSSVVSNVVSQVPGPHGRHIDIDIDDPDSDDDD

Secondary structure (DSSP, 8-state):
-EEE-TTT----EEEEEEEEETTTTEEEEHHHHEETTEEE-TTT--EE--BTTTEE---EEEEETTT--EESSPEEEEE-TTT--EEETTTPPP---------HHHHHHHHS-----HHHHS-HHHHHHHHHHHHTT-S--EEEEEEETTHHHHHHHH-HHHHHHHHHHHHHHHHHHHGGGEEEE--SS-EEEEES---HHHHHHHHHHHHHHHHTSSS---EEEEEE-SSS----